Protein AF-A0A258H3W6-F1 (afdb_monomer_lite)

Sequence (356 aa):
MAKIEIYTKAFCGYCHRAKTLLDSKGADYEEFDLTMGGPKRQEMLQRANGRTTVPQIFIDGAHIGGSDDLMALEREGRLDALLTRAAILQMTSGIDPLANARTLVAAIASAAGEGAAMLFTPEMSGLLDRDRKRGAASIVAEADDPVLAAVREAAAHYGVWVQLGSLALRGDDGRFVNRGFVIDADGAIRASYDKLHLFDVDLPTGERWRESDAYAPGDRAVVVDTPLGALGLSICYDIRFPDLYRALTDAGATLLAVPAAFTRPTGAAHWHTLLRARAIEAGVHVIAAAQTGTHADRRTTYGHSLAIDPWGEVLLDMGEAAGLGFVEIDPARVTDIRSRVPAIAHRRAIPPVTRA

pLDDT: mean 92.55, std 8.35, range [52.28, 98.94]

Secondary structure (DSSP, 8-state):
---EEEEE-TT-HHHHHHHHHHHHTT--EEEEE-TT--HHHHHHHHHTTT--SS-EEEETTEEEESHHHHHHHHHTT-HHHHTPEEEEEEB---S-HHHHHHHHHHHHHHHHHTTEEEEE--TT-S---S-HHHHHTT---GGG-HHHHHHHHHHHHHT-EEEEEEEEEE-TTSSEEEEEEEE-TTS-EEEEEE-SS--EEE-TTS-EEESTTTBPPP----EEEETTEEEEE--GGGGG-HHHHHHHHHTT-SEEE--B--BHHHHHHHHHHHHHHHHHHHTSEEEE-BBEEE-TTS-EEE---EEE-TTS-EEEE-TTS-EEEEEE--HHHHHHHHHHS-TTTT--PPPPPP--

Structure (mmCIF, N/CA/C/O backbone):
data_AF-A0A258H3W6-F1
#
_entry.id   AF-A0A258H3W6-F1
#
loop_
_atom_site.group_PDB
_atom_site.id
_atom_site.type_symbol
_atom_site.label_atom_id
_atom_site.label_alt_id
_atom_site.label_comp_id
_atom_site.label_asym_id
_atom_site.label_entity_id
_atom_site.label_seq_id
_atom_site.pdbx_PDB_ins_code
_atom_site.Cartn_x
_atom_site.Cartn_y
_atom_site.Cartn_z
_atom_site.occupancy
_atom_site.B_iso_or_equiv
_atom_site.auth_seq_id
_atom_site.auth_comp_id
_atom_site.auth_asym_id
_atom_site.auth_atom_id
_atom_site.pdbx_PDB_model_num
ATOM 1 N N . MET A 1 1 ? 0.270 -2.512 19.233 1.00 59.56 1 MET A N 1
ATOM 2 C CA . MET A 1 1 ? -1.181 -2.452 19.541 1.00 59.56 1 MET A CA 1
ATOM 3 C C . MET A 1 1 ? -1.624 -1.008 19.732 1.00 59.56 1 MET A C 1
ATOM 5 O O . MET A 1 1 ? -0.791 -0.192 20.122 1.00 59.56 1 MET A O 1
ATOM 9 N N . ALA A 1 2 ? -2.890 -0.700 19.430 1.00 68.44 2 ALA A N 1
ATOM 10 C CA . ALA A 1 2 ? -3.502 0.596 19.732 1.00 68.44 2 ALA A CA 1
ATOM 11 C C . ALA A 1 2 ? -3.372 0.917 21.229 1.00 68.44 2 ALA A C 1
ATOM 13 O O . ALA A 1 2 ? -3.540 0.031 22.071 1.00 68.44 2 ALA A O 1
ATOM 14 N N . LYS A 1 3 ? -3.049 2.163 21.583 1.00 80.38 3 LYS A N 1
ATOM 15 C CA . LYS A 1 3 ? -2.967 2.585 22.982 1.00 80.38 3 LYS A CA 1
ATOM 16 C C . LYS A 1 3 ? -4.374 2.842 23.498 1.00 80.38 3 LYS A C 1
ATOM 18 O O . LYS A 1 3 ? -4.978 3.872 23.202 1.00 80.38 3 LYS A O 1
ATOM 23 N N . ILE A 1 4 ? -4.873 1.933 24.322 1.00 91.00 4 ILE A N 1
ATOM 24 C CA . ILE A 1 4 ? -6.205 2.059 24.903 1.00 91.00 4 ILE A CA 1
ATOM 25 C C . ILE A 1 4 ? -6.091 2.570 26.333 1.00 91.00 4 ILE A C 1
ATOM 27 O O . ILE A 1 4 ? -5.358 2.015 27.145 1.00 91.00 4 ILE A O 1
ATOM 31 N N . GLU A 1 5 ? -6.841 3.616 26.657 1.00 95.25 5 GLU A N 1
ATOM 32 C CA . GLU A 1 5 ? -7.010 4.108 28.023 1.00 95.25 5 GLU A CA 1
ATOM 33 C C . GLU A 1 5 ? -8.479 3.955 28.416 1.00 95.25 5 GLU A C 1
ATOM 35 O O . GLU A 1 5 ? -9.374 4.420 27.705 1.00 95.25 5 GLU A O 1
ATOM 40 N N . ILE A 1 6 ? -8.748 3.330 29.560 1.00 96.75 6 ILE A N 1
ATOM 41 C CA . ILE A 1 6 ? -10.107 3.159 30.073 1.00 96.75 6 ILE A CA 1
ATOM 42 C C . ILE A 1 6 ? -10.224 3.709 31.492 1.00 96.75 6 ILE A C 1
ATOM 44 O O . ILE A 1 6 ? -9.573 3.255 32.426 1.00 96.75 6 ILE A O 1
ATOM 48 N N . TYR A 1 7 ? -11.101 4.691 31.675 1.00 96.69 7 TYR A N 1
ATOM 49 C CA . TYR A 1 7 ? -11.420 5.243 32.988 1.00 96.69 7 TYR A CA 1
ATOM 50 C C . TYR A 1 7 ? -12.605 4.492 33.587 1.00 96.69 7 TYR A C 1
ATOM 52 O O . TYR A 1 7 ? -13.678 4.453 32.981 1.00 96.69 7 TYR A O 1
ATOM 60 N N . THR A 1 8 ? -12.442 3.914 34.775 1.00 96.44 8 THR A N 1
ATOM 61 C CA . THR A 1 8 ? -13.428 3.011 35.389 1.00 96.44 8 THR A CA 1
ATOM 62 C C . THR A 1 8 ? -13.787 3.424 36.818 1.00 96.44 8 THR A C 1
ATOM 64 O O . THR A 1 8 ? -13.292 4.413 37.357 1.00 96.44 8 THR A O 1
ATOM 67 N N . LYS A 1 9 ? -14.726 2.695 37.426 1.00 94.00 9 LYS A N 1
ATOM 68 C CA . LYS A 1 9 ? -14.993 2.705 38.869 1.00 94.00 9 LYS A CA 1
ATOM 69 C C . LYS A 1 9 ? -15.211 1.274 39.343 1.00 94.00 9 LYS A C 1
ATOM 71 O O . LYS A 1 9 ? -15.699 0.435 38.580 1.00 94.00 9 LYS A O 1
ATOM 76 N N . ALA A 1 10 ? -14.950 1.025 40.619 1.00 89.88 10 ALA A N 1
ATOM 77 C CA . ALA A 1 10 ? -15.293 -0.207 41.299 1.00 89.88 10 ALA A CA 1
ATOM 78 C C . ALA A 1 10 ? -16.796 -0.495 41.159 1.00 89.88 10 ALA A C 1
ATOM 80 O O . ALA A 1 10 ? -17.631 0.412 41.198 1.00 89.88 10 ALA A O 1
ATOM 81 N N . PHE A 1 11 ? -17.130 -1.776 40.983 1.00 89.69 11 PHE A N 1
ATOM 82 C CA . PHE A 1 11 ? -18.509 -2.271 40.863 1.00 89.69 11 PHE A CA 1
ATOM 83 C C . PHE A 1 11 ? -19.314 -1.679 39.686 1.00 89.69 11 PHE A C 1
ATOM 85 O O . PHE A 1 11 ? -20.542 -1.627 39.714 1.00 89.69 11 PHE A O 1
ATOM 92 N N . CYS A 1 12 ? -18.635 -1.252 38.620 1.00 93.44 12 CYS A N 1
ATOM 93 C CA . CYS A 1 12 ? -19.255 -0.749 37.397 1.00 93.44 12 CYS A CA 1
ATOM 94 C C . CYS A 1 12 ? -19.474 -1.878 36.372 1.00 93.44 12 CYS A C 1
ATOM 96 O O . CYS A 1 12 ? -18.537 -2.305 35.694 1.00 93.44 12 CYS A O 1
ATOM 98 N N . GLY A 1 13 ? -20.723 -2.325 36.198 1.00 93.31 13 GLY A N 1
ATOM 99 C CA . GLY A 1 13 ? -21.070 -3.371 35.221 1.00 93.31 13 GLY A CA 1
ATOM 100 C C . GLY A 1 13 ? -20.733 -3.001 33.769 1.00 93.31 13 GLY A C 1
ATOM 101 O O . GLY A 1 13 ? -20.238 -3.835 33.018 1.00 93.31 13 GLY A O 1
ATOM 102 N N . TYR A 1 14 ? -20.907 -1.730 33.389 1.00 96.56 14 TYR A N 1
ATOM 103 C CA . TYR A 1 14 ? -20.531 -1.220 32.062 1.00 96.56 14 TYR A CA 1
ATOM 104 C C . TYR A 1 14 ? -19.014 -1.240 31.832 1.00 96.56 14 TYR A C 1
ATOM 106 O O . TYR A 1 14 ? -18.558 -1.501 30.723 1.00 96.56 14 TYR A O 1
ATOM 114 N N . CYS A 1 15 ? -18.228 -0.995 32.879 1.00 96.56 15 CYS A N 1
ATOM 115 C CA . CYS A 1 15 ? -16.773 -1.011 32.814 1.00 96.56 15 CYS A CA 1
ATOM 116 C C . CYS A 1 15 ? -16.274 -2.445 32.627 1.00 96.56 15 CYS A C 1
ATOM 118 O O . CYS A 1 15 ? -15.457 -2.692 31.749 1.00 96.56 15 CYS A O 1
ATOM 120 N N . HIS A 1 16 ? -16.828 -3.398 33.385 1.00 96.44 16 HIS A N 1
ATOM 121 C CA . HIS A 1 16 ? -16.540 -4.819 33.188 1.00 96.44 16 HIS A CA 1
ATOM 122 C C . HIS A 1 16 ? -16.900 -5.268 31.771 1.00 96.44 16 HIS A C 1
ATOM 124 O O . HIS A 1 16 ? -16.069 -5.840 31.081 1.00 96.44 16 HIS A O 1
ATOM 130 N N . ARG A 1 17 ? -18.097 -4.910 31.300 1.00 97.00 17 ARG A N 1
ATOM 131 C CA . ARG A 1 17 ? -18.573 -5.248 29.959 1.00 97.00 17 ARG A CA 1
ATOM 132 C C . ARG A 1 17 ? -17.671 -4.700 28.842 1.00 97.00 17 ARG A C 1
ATOM 134 O O . ARG A 1 17 ? -17.431 -5.404 27.869 1.00 97.00 17 ARG A O 1
ATOM 141 N N . ALA A 1 18 ? -17.185 -3.461 28.963 1.00 96.44 18 ALA A N 1
ATOM 142 C CA . ALA A 1 18 ? -16.236 -2.889 28.006 1.00 96.44 18 ALA A CA 1
ATOM 143 C C . ALA A 1 18 ? -14.887 -3.623 28.027 1.00 96.44 18 ALA A C 1
ATOM 145 O O . ALA A 1 18 ? -14.378 -3.973 26.969 1.00 96.44 18 ALA A O 1
ATOM 146 N N . LYS A 1 19 ? -14.352 -3.908 29.221 1.00 95.94 19 LYS A N 1
ATOM 147 C CA . LYS A 1 19 ? -13.099 -4.657 29.379 1.00 95.94 19 LYS A CA 1
ATOM 148 C C . LYS A 1 19 ? -13.192 -6.061 28.796 1.00 95.94 19 LYS A C 1
ATOM 150 O O . LYS A 1 19 ? -12.348 -6.409 27.996 1.00 95.94 19 LYS A O 1
ATOM 155 N N . THR A 1 20 ? -14.272 -6.799 29.055 1.00 96.00 20 THR A N 1
ATOM 156 C CA . THR A 1 20 ? -14.483 -8.133 28.468 1.00 96.00 20 THR A CA 1
ATOM 157 C C . THR A 1 20 ? -14.458 -8.123 26.939 1.00 96.00 20 THR A C 1
ATOM 159 O O . THR A 1 20 ? -13.956 -9.071 26.346 1.00 96.00 20 THR A O 1
ATOM 162 N N . LEU A 1 21 ? -14.989 -7.074 26.299 1.00 92.62 21 LEU A N 1
ATOM 163 C CA . LEU A 1 21 ? -14.899 -6.927 24.846 1.00 92.62 21 LEU A CA 1
ATOM 164 C C . LEU A 1 21 ? -13.460 -6.636 24.399 1.00 92.62 21 LEU A C 1
ATOM 166 O O . LEU A 1 21 ? -12.987 -7.256 23.461 1.00 92.62 21 LEU A O 1
ATOM 170 N N . LEU A 1 22 ? -12.747 -5.728 25.066 1.00 90.75 22 LEU A N 1
ATOM 171 C CA . LEU A 1 22 ? -11.340 -5.456 24.741 1.00 90.75 22 LEU A CA 1
ATOM 172 C C . LEU A 1 22 ? -10.455 -6.698 24.957 1.00 90.75 22 LEU A C 1
ATOM 174 O O . LEU A 1 22 ? -9.659 -7.041 24.088 1.00 90.75 22 LEU A O 1
ATOM 178 N N . ASP A 1 23 ? -10.673 -7.427 26.053 1.00 89.50 23 ASP A N 1
ATOM 179 C CA . ASP A 1 23 ? -9.999 -8.687 26.371 1.00 89.50 23 ASP A CA 1
ATOM 180 C C . ASP A 1 23 ? -10.296 -9.753 25.301 1.00 89.50 23 ASP A C 1
ATOM 182 O O . ASP A 1 23 ? -9.394 -10.470 24.873 1.00 89.50 23 ASP A O 1
ATOM 186 N N . SER A 1 24 ? -11.546 -9.854 24.820 1.00 84.62 24 SER A N 1
ATOM 187 C CA . SER A 1 24 ? -11.904 -10.811 23.761 1.00 84.62 24 SER A CA 1
ATOM 188 C C . SER A 1 24 ? -11.307 -10.451 22.401 1.00 84.62 24 SER A C 1
ATOM 190 O O . SER A 1 24 ? -11.150 -11.337 21.561 1.00 84.62 24 SER A O 1
ATOM 192 N N . LYS A 1 25 ? -10.939 -9.180 22.198 1.00 80.12 25 LYS A N 1
ATOM 193 C CA . LYS A 1 25 ? -10.151 -8.702 21.054 1.00 80.12 25 LYS A CA 1
ATOM 194 C C . LYS A 1 25 ? -8.639 -8.841 21.252 1.00 80.12 25 LYS A C 1
ATOM 196 O O . LYS A 1 25 ? -7.888 -8.503 20.343 1.00 80.12 25 LYS A O 1
ATOM 201 N N . GLY A 1 26 ? -8.184 -9.330 22.408 1.00 73.12 26 GLY A N 1
ATOM 202 C CA . GLY A 1 26 ? -6.761 -9.419 22.739 1.00 73.12 26 GLY A CA 1
ATOM 203 C C . GLY A 1 26 ? -6.084 -8.051 22.836 1.00 73.12 26 GLY A C 1
ATOM 204 O O . GLY A 1 26 ? -4.896 -7.941 22.548 1.00 73.12 26 GLY A O 1
ATOM 205 N N . ALA A 1 27 ? -6.844 -7.007 23.172 1.00 82.12 27 ALA A N 1
ATOM 206 C CA . ALA A 1 27 ? -6.360 -5.640 23.197 1.00 82.12 27 ALA A CA 1
ATOM 207 C C . ALA A 1 27 ? -5.867 -5.248 24.596 1.00 82.12 27 ALA A C 1
ATOM 209 O O . ALA A 1 27 ? -6.623 -5.315 25.567 1.00 82.12 27 ALA A O 1
ATOM 210 N N . ASP A 1 28 ? -4.622 -4.784 24.685 1.00 83.81 28 ASP A N 1
ATOM 211 C CA . ASP A 1 28 ? -4.070 -4.230 25.921 1.00 83.81 28 ASP A CA 1
ATOM 212 C C . ASP A 1 28 ? -4.628 -2.825 26.201 1.00 83.81 28 ASP A C 1
ATOM 214 O O . ASP A 1 28 ? -4.779 -2.000 25.296 1.00 83.81 28 ASP A O 1
ATOM 218 N N . TYR A 1 29 ? -4.903 -2.523 27.473 1.00 92.94 29 TYR A N 1
ATOM 219 C CA . TYR A 1 29 ? -5.378 -1.207 27.905 1.00 92.94 29 TYR A CA 1
ATOM 220 C C . TYR A 1 29 ? -4.801 -0.772 29.254 1.00 92.94 29 TYR A C 1
ATOM 222 O O . TYR A 1 29 ? -4.603 -1.566 30.173 1.00 92.94 29 TYR A O 1
ATOM 230 N N . GLU A 1 30 ? -4.589 0.534 29.395 1.00 95.50 30 GLU A N 1
ATOM 231 C CA . GLU A 1 30 ? -4.277 1.192 30.658 1.00 95.50 30 GLU A CA 1
ATOM 232 C C . GLU A 1 30 ? -5.586 1.564 31.375 1.00 95.50 30 GLU A C 1
ATOM 234 O O . GLU A 1 30 ? -6.378 2.376 30.888 1.00 95.50 30 GLU A O 1
ATOM 239 N N . GLU A 1 31 ? -5.841 0.954 32.534 1.00 95.50 31 GLU A N 1
ATOM 240 C CA . GLU A 1 31 ? -7.027 1.234 33.349 1.00 95.50 31 GLU A CA 1
ATOM 241 C C . GLU A 1 31 ? -6.746 2.316 34.405 1.00 95.50 31 GLU A C 1
ATOM 243 O O . GLU A 1 31 ? -5.858 2.178 35.246 1.00 95.50 31 GLU A O 1
ATOM 248 N N . PHE A 1 32 ? -7.565 3.371 34.417 1.00 94.94 32 PHE A N 1
ATOM 249 C CA . PHE A 1 32 ? -7.554 4.416 35.441 1.00 94.94 32 PHE A CA 1
ATOM 250 C C . PHE A 1 32 ? -8.795 4.313 36.333 1.00 94.94 32 PHE A C 1
ATOM 252 O O . PHE A 1 32 ? -9.888 4.748 35.958 1.00 94.94 32 PHE A O 1
ATOM 259 N N . ASP A 1 33 ? -8.628 3.785 37.546 1.00 93.19 33 ASP A N 1
ATOM 260 C CA . ASP A 1 33 ? -9.712 3.699 38.528 1.00 93.19 33 ASP A CA 1
ATOM 261 C C . ASP A 1 33 ? -10.019 5.072 39.159 1.00 93.19 33 ASP A C 1
ATOM 263 O O . ASP A 1 33 ? -9.190 5.686 39.833 1.00 93.19 33 ASP A O 1
ATOM 267 N N . LEU A 1 34 ? -11.248 5.552 38.957 1.00 92.81 34 LEU A N 1
ATOM 268 C CA . LEU A 1 34 ? -11.757 6.825 39.465 1.00 92.81 34 LEU A CA 1
ATOM 269 C C . LEU A 1 34 ? -12.633 6.682 40.718 1.00 92.81 34 LEU A C 1
ATOM 271 O O . LEU A 1 34 ? -13.315 7.643 41.093 1.00 92.81 34 LEU A O 1
ATOM 275 N N . THR A 1 35 ? -12.661 5.512 41.364 1.00 87.94 35 THR A N 1
ATOM 276 C CA . THR A 1 35 ? -13.514 5.234 42.537 1.00 87.94 35 THR A CA 1
ATOM 277 C C . THR A 1 35 ? -13.320 6.257 43.649 1.00 87.94 35 THR A C 1
ATOM 279 O O . THR A 1 35 ? -14.298 6.786 44.175 1.00 87.94 35 THR A O 1
ATOM 282 N N . MET A 1 36 ? -12.067 6.602 43.947 1.00 85.50 36 MET A N 1
ATOM 283 C CA . MET A 1 36 ? -11.711 7.578 44.984 1.00 85.50 36 MET A CA 1
ATOM 284 C C . MET A 1 36 ? -11.602 9.018 44.451 1.00 85.50 36 MET A C 1
ATOM 286 O O . MET A 1 36 ? -11.204 9.928 45.178 1.00 85.50 36 MET A O 1
ATOM 290 N N . GLY A 1 37 ? -11.963 9.254 43.186 1.00 81.75 37 GLY A N 1
ATOM 291 C CA . GLY A 1 37 ? -11.761 10.534 42.510 1.00 81.75 37 GLY A CA 1
ATOM 292 C C . GLY A 1 37 ? -10.285 10.815 42.202 1.00 81.75 37 GLY A C 1
ATOM 293 O O . GLY A 1 37 ? -9.531 9.910 41.866 1.00 81.75 37 GLY A O 1
ATOM 294 N N . GLY A 1 38 ? -9.880 12.087 42.273 1.00 84.56 38 GLY A N 1
ATOM 295 C CA . GLY A 1 38 ? -8.489 12.512 42.071 1.00 84.56 38 GLY A CA 1
ATOM 296 C C . GLY A 1 38 ? -8.189 13.168 40.712 1.00 84.56 38 GLY A C 1
ATOM 297 O O . GLY A 1 38 ? -9.108 13.430 39.928 1.00 84.56 38 GLY A O 1
ATOM 298 N N . PRO A 1 39 ? -6.905 13.463 40.425 1.00 87.69 39 PRO A N 1
ATOM 299 C CA . PRO A 1 39 ? -6.481 14.216 39.238 1.00 87.69 39 PRO A CA 1
ATOM 300 C C . PRO A 1 39 ? -6.924 13.574 37.919 1.00 87.69 39 PRO A C 1
ATOM 302 O O . PRO A 1 39 ? -7.397 14.272 37.023 1.00 87.69 39 PRO A O 1
ATOM 305 N N . LYS A 1 40 ? -6.891 12.236 37.841 1.00 90.06 40 LYS A N 1
ATOM 306 C CA . LYS A 1 40 ? -7.342 11.474 36.667 1.00 90.06 40 LYS A CA 1
ATOM 307 C C . LYS A 1 40 ? -8.822 11.673 36.339 1.00 90.06 40 LYS A C 1
ATOM 309 O O . LYS A 1 40 ? -9.192 11.620 35.172 1.00 90.06 40 LYS A O 1
ATOM 314 N N . ARG A 1 41 ? -9.669 11.995 37.325 1.00 90.31 41 ARG A N 1
ATOM 315 C CA . ARG A 1 41 ? -11.077 12.341 37.072 1.00 90.31 41 ARG A CA 1
ATOM 316 C C . ARG A 1 41 ? -11.206 13.676 36.339 1.00 90.31 41 ARG A C 1
ATOM 318 O O . ARG A 1 41 ? -12.064 13.802 35.474 1.00 90.31 41 ARG A O 1
ATOM 325 N N . GLN A 1 42 ? -10.392 14.669 36.697 1.00 89.69 42 GLN A N 1
ATOM 326 C CA . GLN A 1 42 ? -10.408 15.973 36.025 1.00 89.69 42 GLN A CA 1
ATOM 327 C C . GLN A 1 42 ? -9.832 15.874 34.612 1.00 89.69 42 GLN A C 1
ATOM 329 O O . GLN A 1 42 ? -10.403 16.438 33.684 1.00 89.69 42 GLN A O 1
ATOM 334 N N . GLU A 1 43 ? -8.766 15.088 34.442 1.00 90.31 43 GLU A N 1
ATOM 335 C CA . GLU A 1 43 ? -8.205 14.756 33.130 1.00 90.31 43 GLU A CA 1
ATOM 336 C C . GLU A 1 43 ? -9.257 14.089 32.229 1.00 90.31 43 GLU A C 1
ATOM 338 O O . GLU A 1 43 ? -9.498 14.559 31.118 1.00 90.31 43 GLU A O 1
ATOM 343 N N . MET A 1 44 ? -9.960 13.065 32.734 1.00 94.00 44 MET A N 1
ATOM 344 C CA . MET A 1 44 ? -11.052 12.412 32.008 1.00 94.00 44 MET A CA 1
ATOM 345 C C . MET A 1 44 ? -12.137 13.417 31.605 1.00 94.00 44 MET A C 1
ATOM 347 O O . MET A 1 44 ? -12.562 13.416 30.458 1.00 94.00 44 MET A O 1
ATOM 351 N N . LEU A 1 45 ? -12.579 14.291 32.517 1.00 90.62 45 LEU A N 1
ATOM 352 C CA . LEU A 1 45 ? -13.624 15.279 32.225 1.00 90.62 45 LEU A CA 1
ATOM 353 C C . LEU A 1 45 ? -13.208 16.264 31.130 1.00 90.62 45 LEU A C 1
ATOM 355 O O . LEU A 1 45 ? -14.035 16.605 30.287 1.00 90.62 45 LEU A O 1
ATOM 359 N N . GLN A 1 46 ? -11.949 16.706 31.124 1.00 90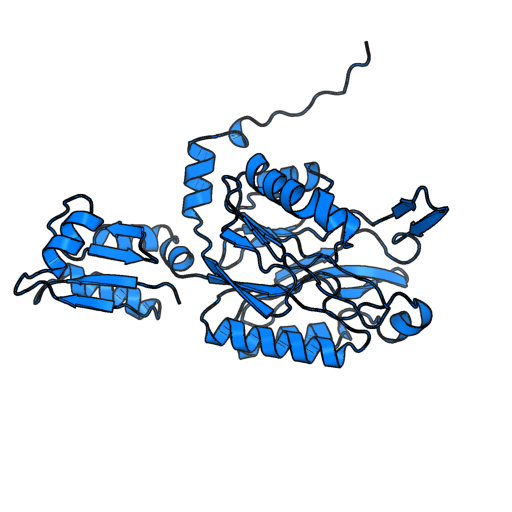.94 46 GLN A N 1
ATOM 360 C CA . GLN A 1 46 ? -11.427 17.568 30.063 1.00 90.94 46 GLN A CA 1
ATOM 361 C C . GLN A 1 46 ? -11.374 16.832 28.723 1.00 90.94 46 GLN A C 1
ATOM 363 O O . GLN A 1 46 ? -11.849 17.356 27.720 1.00 90.94 46 GLN A O 1
ATOM 368 N N . ARG A 1 47 ? -10.844 15.605 28.714 1.00 90.62 47 ARG A N 1
ATOM 369 C CA . ARG A 1 47 ? -10.665 14.804 27.494 1.00 90.62 47 ARG A CA 1
ATOM 370 C C . ARG A 1 47 ? -11.983 14.281 26.915 1.00 90.62 47 ARG A C 1
ATOM 372 O O . ARG A 1 47 ? -12.101 14.139 25.707 1.00 90.62 47 ARG A O 1
ATOM 379 N N . ALA A 1 48 ? -12.973 14.010 27.763 1.00 89.50 48 ALA A N 1
ATOM 380 C CA . ALA A 1 48 ? -14.267 13.441 27.387 1.00 89.50 48 ALA A CA 1
ATOM 381 C C . ALA A 1 48 ? -15.357 14.506 27.156 1.00 89.50 48 ALA A C 1
ATOM 383 O O . ALA A 1 48 ? -16.547 14.211 27.303 1.00 89.50 48 ALA A O 1
ATOM 384 N N . ASN A 1 49 ? -14.973 15.759 26.873 1.00 87.75 49 ASN A N 1
ATOM 385 C CA . ASN A 1 49 ? -15.886 16.890 26.661 1.00 87.75 49 ASN A CA 1
ATOM 386 C C . ASN A 1 49 ? -16.952 17.036 27.768 1.00 87.75 49 ASN A C 1
ATOM 388 O O . ASN A 1 49 ? -18.131 17.268 27.506 1.00 87.75 49 ASN A O 1
ATOM 392 N N . GLY A 1 50 ? -16.546 16.861 29.027 1.00 85.12 50 GLY A N 1
ATOM 393 C CA . GLY A 1 50 ? -17.408 17.006 30.199 1.00 85.12 50 GLY A CA 1
ATOM 394 C C . GLY A 1 50 ? -18.272 15.789 30.544 1.00 85.12 50 GLY A C 1
ATOM 395 O O . GLY A 1 50 ? -19.041 15.868 31.506 1.00 85.12 50 GLY A O 1
ATOM 396 N N . ARG A 1 51 ? -18.163 14.653 29.833 1.00 87.56 51 ARG A N 1
ATOM 397 C CA . ARG A 1 51 ? -18.886 13.422 30.211 1.00 87.56 51 ARG A CA 1
ATOM 398 C C . ARG A 1 51 ? -18.438 12.923 31.589 1.00 87.56 51 ARG A C 1
ATOM 400 O O . ARG A 1 51 ? -17.256 12.712 31.838 1.00 87.56 51 ARG A O 1
ATOM 407 N N . THR A 1 52 ? -19.401 12.706 32.485 1.00 90.31 52 THR A N 1
ATOM 408 C CA . THR A 1 52 ? -19.154 12.347 33.897 1.00 90.31 52 THR A CA 1
ATOM 409 C C . THR A 1 52 ? -19.319 10.856 34.207 1.00 90.31 52 THR A C 1
ATOM 411 O O . THR A 1 52 ? -18.960 10.416 35.305 1.00 90.31 52 THR A O 1
ATOM 414 N N . THR A 1 53 ? -19.891 10.087 33.279 1.00 93.38 53 THR A N 1
ATOM 415 C CA . THR A 1 53 ? -20.178 8.654 33.429 1.00 93.38 53 THR A CA 1
ATOM 416 C C . THR A 1 53 ? -18.935 7.805 33.169 1.00 93.38 53 THR A C 1
ATOM 418 O O . THR A 1 53 ? -17.990 8.270 32.545 1.00 93.38 53 THR A O 1
ATOM 421 N N . VAL A 1 54 ? -18.926 6.557 33.642 1.00 94.50 54 VAL A N 1
ATOM 422 C CA . VAL A 1 54 ? -17.876 5.566 33.344 1.00 94.50 54 VAL A CA 1
ATOM 423 C C . VAL A 1 54 ? -18.503 4.297 32.733 1.00 94.50 54 VAL A C 1
ATOM 425 O O . VAL A 1 54 ? -19.656 3.997 33.060 1.00 94.50 54 VAL A O 1
ATOM 428 N N . PRO A 1 55 ? -17.783 3.547 31.877 1.00 97.12 55 PRO A N 1
ATOM 429 C CA . PRO A 1 55 ? -16.410 3.816 31.457 1.00 97.12 55 PRO A CA 1
ATOM 430 C C . PRO A 1 55 ? -16.312 5.021 30.513 1.00 97.12 55 PRO A C 1
ATOM 432 O O . PRO A 1 55 ? -17.296 5.369 29.866 1.00 97.12 55 PRO A O 1
ATOM 435 N N . GLN A 1 56 ? -15.147 5.664 30.464 1.00 97.31 56 GLN A N 1
ATOM 436 C CA . GLN A 1 56 ? -14.749 6.494 29.322 1.00 97.31 56 GLN A CA 1
ATOM 437 C C . GLN A 1 56 ? -13.536 5.834 28.685 1.00 97.31 56 GLN A C 1
ATOM 439 O O . GLN A 1 56 ? -12.550 5.586 29.375 1.00 97.31 56 GLN A O 1
ATOM 444 N N . ILE A 1 57 ? -13.640 5.515 27.402 1.00 96.31 57 ILE A N 1
ATOM 445 C CA . ILE A 1 57 ? -12.635 4.766 26.653 1.00 96.31 57 ILE A CA 1
ATOM 446 C C . ILE A 1 57 ? -12.015 5.700 25.624 1.00 96.31 57 ILE A C 1
ATOM 448 O O . ILE A 1 57 ? -12.720 6.453 24.942 1.00 96.31 57 ILE A O 1
ATOM 452 N N . PHE A 1 58 ? -10.696 5.636 25.525 1.00 92.38 58 PHE A N 1
ATOM 453 C CA . PHE A 1 58 ? -9.908 6.303 24.508 1.00 92.38 58 PHE A CA 1
ATOM 454 C C . PHE A 1 58 ? -9.074 5.259 23.781 1.00 92.38 58 PHE A C 1
ATOM 456 O O . PHE A 1 58 ? -8.511 4.380 24.428 1.00 92.38 58 PHE A O 1
ATOM 463 N N . ILE A 1 59 ? -9.000 5.363 22.460 1.00 85.44 59 ILE A N 1
ATOM 464 C CA . ILE A 1 59 ? -8.128 4.541 21.618 1.00 85.44 59 ILE A CA 1
ATOM 465 C C . ILE A 1 59 ? -7.241 5.521 20.854 1.00 85.44 59 ILE A C 1
ATOM 467 O O . ILE A 1 59 ? -7.758 6.435 20.214 1.00 85.44 59 ILE A O 1
ATOM 471 N N . ASP A 1 60 ? -5.926 5.419 21.047 1.00 74.88 60 ASP A N 1
ATOM 472 C CA . ASP A 1 60 ? -4.904 6.323 20.500 1.00 74.88 60 ASP A CA 1
ATOM 473 C C . ASP A 1 60 ? -5.212 7.811 20.743 1.00 74.88 60 ASP A C 1
ATOM 475 O O . ASP A 1 60 ? -5.013 8.701 19.919 1.00 74.88 60 ASP A O 1
ATOM 479 N N . GLY A 1 61 ? -5.736 8.095 21.939 1.00 77.94 61 GLY A N 1
ATOM 480 C CA . GLY A 1 61 ? -6.107 9.440 22.376 1.00 77.94 61 GLY A CA 1
ATOM 481 C C . GLY A 1 61 ? -7.459 9.940 21.855 1.00 77.94 61 GLY A C 1
ATOM 482 O O . GLY A 1 61 ? -7.982 10.907 22.417 1.00 77.94 61 GLY A O 1
ATOM 483 N N . ALA A 1 62 ? -8.073 9.276 20.869 1.00 80.56 62 ALA A N 1
ATOM 484 C CA . ALA A 1 62 ? -9.417 9.593 20.395 1.00 80.56 62 ALA A CA 1
ATOM 485 C C . ALA A 1 62 ? -10.476 9.129 21.403 1.00 80.56 62 ALA A C 1
ATOM 487 O O . ALA A 1 62 ? -10.441 8.003 21.898 1.00 80.56 62 ALA A O 1
ATOM 488 N N . HIS A 1 63 ? -11.436 10.001 21.720 1.00 91.88 63 HIS A N 1
ATOM 489 C CA . HIS A 1 63 ? -12.507 9.686 22.666 1.00 91.88 63 HIS A CA 1
ATOM 490 C C . HIS A 1 63 ? -13.581 8.820 22.005 1.00 91.88 63 HIS A C 1
ATOM 492 O O . HIS A 1 63 ? -14.345 9.303 21.174 1.00 91.88 63 HIS A O 1
ATOM 498 N N . ILE A 1 64 ? -13.656 7.550 22.406 1.00 91.38 64 ILE A N 1
ATOM 499 C CA . ILE A 1 64 ? -14.650 6.595 21.899 1.00 91.38 64 ILE A CA 1
ATOM 500 C C . ILE A 1 64 ? -15.998 6.771 22.598 1.00 91.38 64 ILE A C 1
ATOM 502 O O . ILE A 1 64 ? -17.050 6.682 21.971 1.00 91.38 64 ILE A O 1
ATOM 506 N N . GLY A 1 65 ? -15.968 7.038 23.905 1.00 93.38 65 GLY A N 1
ATOM 507 C CA . GLY A 1 65 ? -17.163 7.158 24.732 1.00 93.38 65 GLY A CA 1
ATOM 508 C C . GLY A 1 65 ? -17.268 6.049 25.772 1.00 93.38 65 GLY A C 1
ATOM 509 O O . GLY A 1 65 ? -16.270 5.646 26.367 1.00 93.38 65 GLY A O 1
ATOM 510 N N . GLY A 1 66 ? -18.494 5.616 26.057 1.00 95.88 66 GLY A N 1
ATOM 511 C CA . GLY A 1 66 ? -18.785 4.605 27.068 1.00 95.88 66 GLY A CA 1
ATOM 512 C C . GLY A 1 66 ? -18.864 3.185 26.523 1.00 95.88 66 GLY A C 1
ATOM 513 O O . GLY A 1 66 ? -18.556 2.900 25.371 1.00 95.88 66 GLY A O 1
ATOM 514 N N . SER A 1 67 ? -19.323 2.266 27.371 1.00 96.25 67 SER A N 1
ATOM 515 C CA . SER A 1 67 ? -19.442 0.858 26.984 1.00 96.25 67 SER A CA 1
ATOM 516 C C . SER A 1 67 ? -20.443 0.639 25.847 1.00 96.25 67 SER A C 1
ATOM 518 O O . SER A 1 67 ? -20.213 -0.230 25.018 1.00 96.25 67 SER A O 1
ATOM 520 N N . ASP A 1 68 ? -21.548 1.391 25.797 1.00 95.31 68 ASP A N 1
ATOM 521 C CA . ASP A 1 68 ? -22.512 1.277 24.692 1.00 95.31 68 ASP A CA 1
ATOM 522 C C . ASP A 1 68 ? -21.915 1.758 23.363 1.00 95.31 68 ASP A C 1
ATOM 524 O O . ASP A 1 68 ? -22.149 1.125 22.337 1.00 95.31 68 ASP A O 1
ATOM 528 N N . ASP A 1 69 ? -21.100 2.819 23.397 1.00 93.94 69 ASP A N 1
ATOM 529 C CA . ASP A 1 69 ? -20.394 3.345 22.224 1.00 93.94 69 ASP A CA 1
ATOM 530 C C . ASP A 1 69 ? -19.380 2.306 21.699 1.00 93.94 69 ASP A C 1
ATOM 532 O O . ASP A 1 69 ? -19.365 1.989 20.510 1.00 93.94 69 ASP A O 1
ATOM 536 N N . LEU A 1 70 ? -18.608 1.676 22.596 1.00 93.31 70 LEU A N 1
ATOM 537 C CA . LEU A 1 70 ? -17.674 0.597 22.242 1.00 93.31 70 LEU A CA 1
ATOM 538 C C . LEU A 1 70 ? -18.393 -0.626 21.639 1.00 93.31 70 LEU A C 1
ATOM 540 O O . LEU A 1 70 ? -17.944 -1.197 20.649 1.00 93.31 70 LEU A O 1
ATOM 544 N N . MET A 1 71 ? -19.543 -1.005 22.202 1.00 94.38 71 MET A N 1
ATOM 545 C CA . MET A 1 71 ? -20.373 -2.100 21.683 1.00 94.38 71 MET A CA 1
ATOM 546 C C . MET A 1 71 ? -21.043 -1.756 20.348 1.00 94.38 71 MET A C 1
ATOM 548 O O . MET A 1 71 ? -21.328 -2.645 19.546 1.00 94.38 71 MET A O 1
ATOM 552 N N . ALA A 1 72 ? -21.355 -0.482 20.104 1.00 86.06 72 ALA A N 1
ATOM 553 C CA . ALA A 1 72 ? -21.835 -0.026 18.805 1.00 86.06 72 ALA A CA 1
ATOM 554 C C . ALA A 1 72 ? -20.732 -0.159 17.750 1.00 86.06 72 ALA A C 1
ATOM 556 O O . ALA A 1 72 ? -20.984 -0.769 16.716 1.00 86.06 72 ALA A O 1
ATOM 557 N N . LEU A 1 73 ? -19.507 0.282 18.058 1.00 81.44 73 LEU A N 1
ATOM 558 C CA . LEU A 1 73 ? -18.354 0.109 17.169 1.00 81.44 73 LEU A CA 1
ATOM 559 C C . LEU A 1 73 ? -18.090 -1.357 16.829 1.00 81.44 73 LEU A C 1
ATOM 561 O O . LEU A 1 73 ? -17.829 -1.665 15.671 1.00 81.44 73 LEU A O 1
ATOM 565 N N . GLU A 1 74 ? -18.196 -2.262 17.801 1.00 87.44 74 GLU A N 1
ATOM 566 C CA . GLU A 1 74 ? -18.055 -3.697 17.545 1.00 87.44 74 GLU A CA 1
ATOM 567 C C . GLU A 1 74 ? -19.153 -4.236 16.624 1.00 87.44 74 GLU A C 1
ATOM 569 O O . GLU A 1 74 ? -18.865 -4.913 15.642 1.00 87.44 74 GLU A O 1
ATOM 574 N N . ARG A 1 75 ? -20.424 -3.907 16.892 1.00 84.56 75 ARG A N 1
ATOM 575 C CA . ARG A 1 75 ? -21.545 -4.342 16.036 1.00 84.56 75 ARG A CA 1
ATOM 576 C C . ARG A 1 75 ? -21.453 -3.790 14.617 1.00 84.56 75 ARG A C 1
ATOM 578 O O . ARG A 1 75 ? -21.940 -4.424 13.688 1.00 84.56 75 ARG A O 1
ATOM 585 N N . GLU A 1 76 ? -20.860 -2.612 14.467 1.00 74.50 76 GLU A N 1
ATOM 586 C CA . GLU A 1 76 ? -20.578 -1.980 13.179 1.00 74.50 76 GLU A CA 1
ATOM 587 C C . GLU A 1 76 ? -19.305 -2.534 12.510 1.00 74.50 76 GLU A C 1
ATOM 589 O O . GLU A 1 76 ? -18.994 -2.124 11.394 1.00 74.50 76 GLU A O 1
ATOM 594 N N . GLY A 1 77 ? -18.559 -3.438 13.162 1.00 66.50 77 GLY A N 1
ATOM 595 C CA . GLY A 1 77 ? -17.293 -3.990 12.660 1.00 66.50 77 GLY A CA 1
ATOM 596 C C . GLY A 1 77 ? -16.142 -2.978 12.624 1.00 66.50 77 GLY A C 1
ATOM 597 O O . GLY A 1 77 ? -15.154 -3.175 11.924 1.00 66.50 77 GLY A O 1
ATOM 598 N N . ARG A 1 78 ? -16.272 -1.860 13.345 1.00 70.75 78 ARG A N 1
ATOM 599 C CA . ARG A 1 78 ? -15.321 -0.737 13.343 1.00 70.75 78 ARG A CA 1
ATOM 600 C C . ARG A 1 78 ? -14.324 -0.789 14.492 1.00 70.75 78 ARG A C 1
ATOM 602 O O . ARG A 1 78 ? -13.302 -0.114 14.417 1.00 70.75 78 ARG A O 1
ATOM 609 N N . LEU A 1 79 ? -14.613 -1.556 15.546 1.00 77.19 79 LEU A N 1
ATOM 610 C CA . LEU A 1 79 ? -13.711 -1.679 16.690 1.00 77.19 79 LEU A CA 1
ATOM 611 C C . LEU A 1 79 ? -12.385 -2.322 16.281 1.00 77.19 79 LEU A C 1
ATOM 613 O O . LEU A 1 79 ? -11.343 -1.753 16.574 1.00 77.19 79 LEU A O 1
ATOM 617 N N . ASP A 1 80 ? -12.419 -3.434 15.547 1.00 73.00 80 ASP A N 1
ATOM 618 C CA . ASP A 1 80 ? -11.199 -4.121 15.107 1.00 73.00 80 ASP A CA 1
ATOM 619 C C . ASP A 1 80 ? -10.279 -3.183 14.337 1.00 73.00 80 ASP A C 1
ATOM 621 O O . ASP A 1 80 ? -9.092 -3.105 14.624 1.00 73.00 80 ASP A O 1
ATOM 625 N N . ALA A 1 81 ? -10.829 -2.378 13.436 1.00 63.25 81 ALA A N 1
ATOM 626 C CA . ALA A 1 81 ? -10.026 -1.450 12.664 1.00 63.25 81 ALA A CA 1
ATOM 627 C C . ALA A 1 81 ? -9.431 -0.301 13.497 1.00 63.25 81 ALA A C 1
ATOM 629 O O . ALA A 1 81 ? -8.295 0.087 13.254 1.00 63.25 81 ALA A O 1
ATOM 630 N N . LEU A 1 82 ? -10.143 0.187 14.521 1.00 66.31 82 LEU A N 1
ATOM 631 C CA . LEU A 1 82 ? -9.585 1.143 15.490 1.00 66.31 82 LEU A CA 1
ATOM 632 C C . LEU A 1 82 ? -8.465 0.530 16.338 1.00 66.31 82 LEU A C 1
ATOM 634 O O . LEU A 1 82 ? -7.635 1.250 16.878 1.00 66.31 82 LEU A O 1
ATOM 638 N N . LEU A 1 83 ? -8.440 -0.794 16.456 1.00 69.56 83 LEU A N 1
ATOM 639 C CA . LEU A 1 83 ? -7.386 -1.536 17.137 1.00 69.56 83 LEU A CA 1
ATOM 640 C C . LEU A 1 83 ? -6.241 -1.935 16.196 1.00 69.56 83 LEU A C 1
ATOM 642 O O . LEU A 1 83 ? -5.216 -2.448 16.655 1.00 69.56 83 LEU A O 1
ATOM 646 N N . THR A 1 84 ? -6.397 -1.704 14.888 1.00 71.00 84 THR A N 1
ATOM 647 C CA . THR A 1 84 ? -5.534 -2.286 13.867 1.00 71.00 84 THR A CA 1
ATOM 648 C C . THR A 1 84 ? -4.520 -1.286 13.312 1.00 71.00 84 THR A C 1
ATOM 650 O O . THR A 1 84 ? -4.857 -0.229 12.781 1.00 71.00 84 THR A O 1
ATOM 653 N N . ARG A 1 85 ? -3.242 -1.678 13.350 1.00 84.69 85 ARG A N 1
ATOM 654 C CA . ARG A 1 85 ? -2.129 -0.956 12.720 1.00 84.69 85 ARG A CA 1
ATOM 655 C C . ARG A 1 85 ? -1.705 -1.591 11.401 1.00 84.69 85 ARG A C 1
ATOM 657 O O . ARG A 1 85 ? -1.687 -2.816 11.263 1.00 84.69 85 ARG A O 1
ATOM 664 N N . ALA A 1 86 ? -1.287 -0.747 10.467 1.00 94.06 86 ALA A N 1
ATOM 665 C CA . ALA A 1 86 ? -0.505 -1.143 9.306 1.00 94.06 86 ALA A CA 1
ATOM 666 C C . ALA A 1 86 ? 0.990 -0.961 9.602 1.00 94.06 86 ALA A C 1
ATOM 668 O O . ALA A 1 86 ? 1.395 0.028 10.218 1.00 94.06 86 ALA A O 1
ATOM 669 N N . ALA A 1 87 ? 1.810 -1.892 9.123 1.00 97.88 87 ALA A N 1
ATOM 670 C CA . ALA A 1 87 ? 3.256 -1.738 9.053 1.00 97.88 87 ALA A CA 1
ATOM 671 C C . ALA A 1 87 ? 3.674 -1.450 7.608 1.00 97.88 87 ALA A C 1
ATOM 673 O O . ALA A 1 87 ? 3.108 -2.004 6.666 1.00 97.88 87 ALA A O 1
ATOM 674 N N . ILE A 1 88 ? 4.686 -0.611 7.420 1.00 98.75 88 ILE A N 1
ATOM 675 C CA . ILE A 1 88 ? 5.243 -0.274 6.110 1.00 98.75 88 ILE A CA 1
ATOM 676 C C . ILE A 1 88 ? 6.739 -0.554 6.148 1.00 98.75 88 ILE A C 1
ATOM 678 O O . ILE A 1 88 ? 7.463 0.013 6.968 1.00 98.75 88 ILE A O 1
ATOM 682 N N . LEU A 1 89 ? 7.206 -1.430 5.262 1.00 98.88 89 LEU A N 1
ATOM 683 C CA . LEU A 1 89 ? 8.625 -1.693 5.072 1.00 98.88 89 LEU A CA 1
ATOM 684 C C . LEU A 1 89 ? 9.190 -0.746 4.020 1.00 98.88 89 LEU A C 1
ATOM 686 O O . LEU A 1 89 ? 8.803 -0.798 2.853 1.00 98.88 89 LEU A O 1
ATOM 690 N N . GLN A 1 90 ? 10.174 0.047 4.428 1.00 98.81 90 GLN A N 1
ATOM 691 C CA . GLN A 1 90 ? 11.081 0.734 3.524 1.00 98.81 90 GLN A CA 1
ATOM 692 C C . GLN A 1 90 ? 12.383 -0.057 3.448 1.00 98.81 90 GLN A C 1
ATOM 694 O O . GLN A 1 90 ? 13.054 -0.251 4.462 1.00 98.81 90 GLN A O 1
ATOM 699 N N . MET A 1 91 ? 12.781 -0.497 2.259 1.00 98.50 91 MET A N 1
ATOM 700 C CA . MET A 1 91 ? 13.996 -1.302 2.107 1.00 98.50 91 MET A CA 1
ATOM 701 C C . MET A 1 91 ? 14.806 -0.927 0.871 1.00 98.50 91 MET A C 1
ATOM 703 O O . MET A 1 91 ? 14.402 -0.093 0.067 1.00 98.50 91 MET A O 1
ATOM 707 N N . THR A 1 92 ? 15.977 -1.543 0.744 1.00 98.44 92 THR A N 1
ATOM 708 C CA . THR A 1 92 ? 16.852 -1.431 -0.424 1.00 98.44 92 THR A CA 1
ATOM 709 C C . THR A 1 92 ? 17.072 -2.834 -0.977 1.00 98.44 92 THR A C 1
ATOM 711 O O . THR A 1 92 ? 18.024 -3.512 -0.592 1.00 98.44 92 THR A O 1
ATOM 714 N N . SER A 1 93 ? 16.180 -3.301 -1.855 1.00 97.88 93 SER A N 1
ATOM 715 C CA . SER A 1 93 ? 16.323 -4.626 -2.473 1.00 97.88 93 SER A CA 1
ATOM 716 C C . SER A 1 93 ? 17.623 -4.727 -3.272 1.00 97.88 93 SER A C 1
ATOM 718 O O . SER A 1 93 ? 18.014 -3.798 -3.988 1.00 97.88 93 SER A O 1
ATOM 720 N N . GLY A 1 94 ? 18.302 -5.864 -3.134 1.00 96.38 94 GLY A N 1
ATOM 721 C CA . GLY A 1 94 ? 19.513 -6.206 -3.872 1.00 96.38 94 GLY A CA 1
ATOM 722 C C . GLY A 1 94 ? 19.256 -7.165 -5.036 1.00 96.38 94 GLY A C 1
ATOM 723 O O . GLY A 1 94 ? 18.118 -7.405 -5.442 1.00 96.38 94 GLY A O 1
ATOM 724 N N . ILE A 1 95 ? 20.349 -7.746 -5.536 1.00 96.94 95 ILE A N 1
ATOM 725 C CA . ILE A 1 95 ? 20.352 -8.709 -6.651 1.00 96.94 95 ILE A CA 1
ATOM 726 C C . ILE A 1 95 ? 20.260 -10.181 -6.204 1.00 96.94 95 ILE A C 1
ATOM 728 O O . ILE A 1 95 ? 20.224 -11.066 -7.051 1.00 96.94 95 ILE A O 1
ATOM 732 N N . ASP A 1 96 ? 20.262 -10.449 -4.894 1.00 97.25 96 ASP A N 1
ATOM 733 C CA . ASP A 1 96 ? 20.123 -11.792 -4.312 1.00 97.25 96 ASP A CA 1
ATOM 734 C C . ASP A 1 96 ? 18.700 -11.965 -3.746 1.00 97.25 96 ASP A C 1
ATOM 736 O O . ASP A 1 96 ? 18.392 -11.384 -2.696 1.00 97.25 96 ASP A O 1
ATOM 740 N N . PRO A 1 97 ? 17.835 -12.768 -4.398 1.00 97.94 97 PRO A N 1
ATOM 741 C CA . PRO A 1 97 ? 16.479 -13.011 -3.922 1.00 97.94 97 PRO A CA 1
ATOM 742 C C . PRO A 1 97 ? 16.407 -13.604 -2.519 1.00 97.94 97 PRO A C 1
ATOM 744 O O . PRO A 1 97 ? 15.527 -13.233 -1.748 1.00 97.94 97 PRO A O 1
ATOM 747 N N . LEU A 1 98 ? 17.347 -14.470 -2.134 1.00 98.25 98 LEU A N 1
ATOM 748 C CA . LEU A 1 98 ? 17.326 -15.086 -0.808 1.00 98.25 98 LEU A CA 1
ATOM 749 C C . LEU A 1 98 ? 17.707 -14.081 0.282 1.00 98.25 98 LEU A C 1
ATOM 751 O O . LEU A 1 98 ? 17.179 -14.148 1.392 1.00 98.25 98 LEU A O 1
ATOM 755 N N . ALA A 1 99 ? 18.603 -13.134 -0.013 1.00 98.38 99 ALA A N 1
ATOM 756 C CA . ALA A 1 99 ? 18.884 -12.023 0.895 1.00 98.38 99 ALA A CA 1
ATOM 757 C C . ALA A 1 99 ? 17.660 -11.127 1.085 1.00 98.38 99 ALA A C 1
ATOM 759 O O . ALA A 1 99 ? 17.306 -10.819 2.223 1.00 98.38 99 ALA A O 1
ATOM 760 N N . ASN A 1 100 ? 16.983 -10.782 -0.009 1.00 98.62 100 ASN A N 1
ATOM 761 C CA . ASN A 1 100 ? 15.763 -9.988 0.040 1.00 98.62 100 ASN A CA 1
ATOM 762 C C . ASN A 1 100 ? 14.642 -10.715 0.811 1.00 98.62 100 ASN A C 1
ATOM 764 O O . ASN A 1 100 ? 14.001 -10.111 1.669 1.00 98.62 100 ASN A O 1
ATOM 768 N N . ALA A 1 101 ? 14.465 -12.023 0.587 1.00 98.81 101 ALA A N 1
ATOM 769 C CA . ALA A 1 101 ? 13.517 -12.855 1.326 1.00 98.81 101 ALA A CA 1
ATOM 770 C C . ALA A 1 101 ? 13.783 -12.827 2.837 1.00 98.81 101 ALA A C 1
ATOM 772 O O . ALA A 1 101 ? 12.854 -12.627 3.612 1.00 98.81 101 ALA A O 1
ATOM 773 N N . ARG A 1 102 ? 15.047 -12.938 3.275 1.00 98.81 102 ARG A N 1
ATOM 774 C CA . ARG A 1 102 ? 15.398 -12.829 4.704 1.00 98.81 102 ARG A CA 1
ATOM 775 C C . ARG A 1 102 ? 14.997 -11.478 5.300 1.00 98.81 102 ARG A C 1
ATOM 777 O O . ARG A 1 102 ? 14.494 -11.445 6.419 1.00 98.81 102 ARG A O 1
ATOM 784 N N . THR A 1 103 ? 15.188 -10.378 4.568 1.00 98.75 103 THR A N 1
ATOM 785 C CA . THR A 1 103 ? 14.744 -9.046 5.013 1.00 98.75 103 THR A CA 1
ATOM 786 C C . THR A 1 103 ? 13.224 -8.968 5.139 1.00 98.75 103 THR A C 1
ATOM 788 O O . THR A 1 103 ? 12.733 -8.457 6.142 1.00 98.75 103 THR A O 1
ATOM 791 N N . LEU A 1 104 ? 12.480 -9.508 4.169 1.00 98.88 104 LEU A N 1
ATOM 792 C CA . LEU A 1 104 ? 11.015 -9.541 4.210 1.00 98.88 104 LEU A CA 1
ATOM 793 C C . LEU A 1 104 ? 10.504 -10.388 5.382 1.00 98.88 104 LEU A C 1
ATOM 795 O O . LEU A 1 104 ? 9.659 -9.923 6.136 1.00 98.88 104 LEU A O 1
ATOM 799 N N . VAL A 1 105 ? 11.053 -11.587 5.589 1.00 98.88 105 VAL A N 1
ATOM 800 C CA . VAL A 1 105 ? 10.675 -12.474 6.704 1.00 98.88 105 VAL A CA 1
ATOM 801 C C . VAL A 1 105 ? 10.945 -11.813 8.057 1.00 98.88 105 VAL A C 1
ATOM 803 O O . VAL A 1 105 ? 10.087 -11.843 8.935 1.00 98.88 105 VAL A O 1
ATOM 806 N N . ALA A 1 106 ? 12.098 -11.157 8.221 1.00 98.75 106 ALA A N 1
ATOM 807 C CA . ALA A 1 106 ? 12.396 -10.406 9.440 1.00 98.75 106 ALA A CA 1
ATOM 808 C C . ALA A 1 106 ? 11.407 -9.248 9.656 1.00 98.75 106 ALA A C 1
ATOM 810 O O . ALA A 1 106 ? 10.950 -9.027 10.775 1.00 98.75 106 ALA A O 1
ATOM 811 N N . ALA A 1 107 ? 11.036 -8.539 8.586 1.00 98.75 107 ALA A N 1
ATOM 812 C CA . ALA A 1 107 ? 10.059 -7.461 8.654 1.00 98.75 107 ALA A CA 1
ATOM 813 C C . ALA A 1 107 ? 8.653 -7.960 9.029 1.00 98.75 107 ALA A C 1
ATOM 815 O O . ALA A 1 107 ? 7.980 -7.315 9.827 1.00 98.75 107 ALA A O 1
ATOM 816 N N . ILE A 1 108 ? 8.235 -9.115 8.503 1.00 98.81 108 ILE A N 1
ATOM 817 C CA . ILE A 1 108 ? 6.975 -9.791 8.851 1.00 98.81 108 ILE A CA 1
ATOM 818 C C . 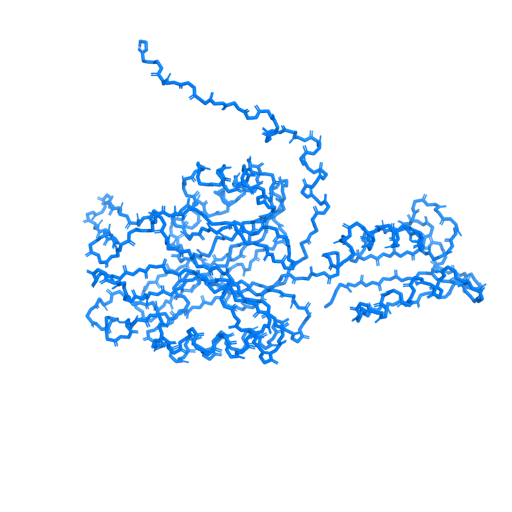ILE A 1 108 ? 6.963 -10.148 10.340 1.00 98.81 108 ILE A C 1
ATOM 820 O O . ILE A 1 108 ? 6.011 -9.810 11.041 1.00 98.81 108 ILE A O 1
ATOM 824 N N . ALA A 1 109 ? 8.045 -10.751 10.841 1.00 97.81 109 ALA A N 1
ATOM 825 C CA . ALA A 1 109 ? 8.183 -11.097 12.253 1.00 97.81 109 ALA A CA 1
ATOM 826 C C . ALA A 1 109 ? 8.097 -9.858 13.163 1.00 97.81 109 ALA A C 1
ATOM 828 O O . ALA A 1 109 ? 7.363 -9.858 14.150 1.00 97.81 109 ALA A O 1
ATOM 829 N N . SER A 1 110 ? 8.813 -8.781 12.821 1.00 94.00 110 SER A N 1
ATOM 830 C CA . SER A 1 110 ? 8.770 -7.520 13.570 1.00 94.00 110 SER A CA 1
ATOM 831 C C . SER A 1 110 ? 7.401 -6.843 13.509 1.00 94.00 110 SER A C 1
ATOM 833 O O . SER A 1 110 ? 6.923 -6.356 14.528 1.00 94.00 110 SER A O 1
ATOM 835 N N . ALA A 1 111 ? 6.748 -6.831 12.345 1.00 94.31 111 ALA A N 1
ATOM 836 C CA . ALA A 1 111 ? 5.415 -6.258 12.194 1.00 94.31 111 ALA A CA 1
ATOM 837 C C . ALA A 1 111 ? 4.381 -6.995 13.058 1.00 94.31 111 ALA A C 1
ATOM 839 O O . ALA A 1 111 ? 3.597 -6.350 13.753 1.00 94.31 111 ALA A O 1
ATOM 840 N N . ALA A 1 112 ? 4.431 -8.330 13.070 1.00 88.88 112 ALA A N 1
ATOM 841 C CA . ALA A 1 112 ? 3.587 -9.148 13.934 1.00 88.88 112 ALA A CA 1
ATOM 842 C C . ALA A 1 112 ? 3.885 -8.906 15.424 1.00 88.88 112 ALA A C 1
ATOM 844 O O . ALA A 1 112 ? 2.960 -8.721 16.210 1.00 88.88 112 ALA A O 1
ATOM 845 N N . GLY A 1 113 ? 5.166 -8.825 15.808 1.00 82.25 113 GLY A N 1
ATOM 846 C CA . GLY A 1 113 ? 5.583 -8.544 17.188 1.00 82.25 113 GLY A CA 1
ATOM 847 C C . GLY A 1 113 ? 5.100 -7.192 17.732 1.00 82.25 113 GLY A C 1
ATOM 848 O O . GLY A 1 113 ? 4.856 -7.066 18.927 1.00 82.25 113 GLY A O 1
ATOM 849 N N . GLU A 1 114 ? 4.903 -6.204 16.858 1.00 84.25 114 GLU A N 1
ATOM 850 C CA . GLU A 1 114 ? 4.365 -4.874 17.196 1.00 84.25 114 GLU A CA 1
ATOM 851 C C . GLU A 1 114 ? 2.822 -4.793 17.071 1.00 84.25 114 GLU A C 1
ATOM 853 O O . GLU A 1 114 ? 2.195 -3.762 17.362 1.00 84.25 114 GLU A O 1
ATOM 858 N N . GLY A 1 115 ? 2.180 -5.896 16.667 1.00 81.69 115 GLY A N 1
ATOM 859 C CA . GLY A 1 115 ? 0.729 -6.024 16.535 1.00 81.69 115 GLY A CA 1
ATOM 860 C C . GLY A 1 115 ? 0.146 -5.336 15.299 1.00 81.69 115 GLY A C 1
ATOM 861 O O . GLY A 1 115 ? -0.972 -4.825 15.359 1.00 81.69 115 GLY A O 1
ATOM 862 N N . ALA A 1 116 ? 0.894 -5.262 14.195 1.00 89.19 116 ALA A N 1
ATOM 863 C CA . ALA A 1 116 ? 0.327 -4.859 12.911 1.00 89.19 116 ALA A CA 1
ATOM 864 C C . ALA A 1 116 ? -0.519 -6.003 12.334 1.00 89.19 116 ALA A C 1
ATOM 866 O O . ALA A 1 116 ? -0.061 -7.143 12.305 1.00 89.19 116 ALA A O 1
ATOM 867 N N . ALA A 1 117 ? -1.717 -5.714 11.819 1.00 89.94 117 ALA A N 1
ATOM 868 C CA . ALA A 1 117 ? -2.501 -6.749 11.132 1.00 89.94 117 ALA A CA 1
ATOM 869 C C . ALA A 1 117 ? -2.044 -6.974 9.693 1.00 89.94 117 ALA A C 1
ATOM 871 O O . ALA A 1 117 ? -2.329 -8.024 9.119 1.00 89.94 117 ALA A O 1
ATOM 872 N N . MET A 1 118 ? -1.370 -5.987 9.094 1.00 97.62 118 MET A N 1
ATOM 873 C CA . MET A 1 118 ? -0.928 -6.067 7.710 1.00 97.62 118 MET A CA 1
ATOM 874 C C . MET A 1 118 ? 0.379 -5.308 7.479 1.00 97.62 118 MET A C 1
ATOM 876 O O . MET A 1 118 ? 0.519 -4.157 7.897 1.00 97.62 118 MET A O 1
ATOM 880 N N . LEU A 1 119 ? 1.320 -5.947 6.782 1.00 98.81 119 LEU A N 1
ATOM 881 C CA . LEU A 1 119 ? 2.580 -5.366 6.323 1.00 98.81 119 LEU A CA 1
ATOM 882 C C . LEU A 1 119 ? 2.498 -5.004 4.836 1.00 98.81 119 LEU A C 1
ATOM 884 O O . LEU A 1 119 ? 2.119 -5.833 4.014 1.00 98.81 119 LEU A O 1
ATOM 888 N N . PHE A 1 120 ? 2.931 -3.799 4.478 1.00 98.88 120 PHE A N 1
ATOM 889 C CA . PHE A 1 120 ? 3.099 -3.353 3.096 1.00 98.88 120 PHE A CA 1
ATOM 890 C C . PHE A 1 120 ? 4.581 -3.305 2.743 1.00 98.88 120 PHE A C 1
ATOM 892 O O . PHE A 1 120 ? 5.374 -2.716 3.481 1.00 98.88 120 PHE A O 1
ATOM 899 N N . THR A 1 121 ? 4.963 -3.902 1.615 1.00 98.94 121 THR A N 1
ATOM 900 C CA . THR A 1 121 ? 6.360 -3.944 1.161 1.00 98.94 121 THR A CA 1
ATOM 901 C C . THR A 1 121 ? 6.521 -3.290 -0.214 1.00 98.94 121 THR A C 1
ATOM 903 O O . THR A 1 121 ? 5.537 -3.136 -0.935 1.00 98.94 121 THR A O 1
ATOM 906 N N . PRO A 1 122 ? 7.733 -2.861 -0.611 1.00 98.75 122 PRO A N 1
ATOM 907 C CA . PRO A 1 122 ? 7.902 -2.082 -1.837 1.00 98.75 122 PRO A CA 1
ATOM 908 C C . PRO A 1 122 ? 7.822 -2.885 -3.140 1.00 98.75 122 PRO A C 1
ATOM 910 O O . PRO A 1 122 ? 7.911 -4.114 -3.165 1.00 98.75 122 PRO A O 1
ATOM 913 N N . GLU A 1 123 ? 7.737 -2.169 -4.261 1.00 98.38 123 GLU A N 1
ATOM 914 C CA . GLU A 1 123 ? 7.890 -2.739 -5.607 1.00 98.38 123 GLU A CA 1
ATOM 915 C C . GLU A 1 123 ? 9.254 -3.436 -5.752 1.00 98.38 123 GLU A C 1
ATOM 917 O O . GLU A 1 123 ? 10.250 -2.990 -5.174 1.00 98.38 123 GLU A O 1
ATOM 922 N N . MET A 1 124 ? 9.315 -4.504 -6.553 1.00 97.38 124 MET A N 1
ATOM 923 C CA . MET A 1 124 ? 10.535 -5.283 -6.807 1.00 97.38 124 MET A CA 1
ATOM 924 C C . MET A 1 124 ? 11.224 -5.746 -5.512 1.00 97.38 124 MET A C 1
ATOM 926 O O . MET A 1 124 ? 12.451 -5.742 -5.399 1.00 97.38 124 MET A O 1
ATOM 930 N N . SER A 1 125 ? 10.423 -6.154 -4.523 1.00 98.00 125 SER A N 1
ATOM 931 C CA . SER A 1 125 ? 10.904 -6.596 -3.212 1.00 98.00 125 SER A CA 1
ATOM 932 C C . SER A 1 125 ? 11.858 -7.788 -3.327 1.00 98.00 125 SER A C 1
ATOM 934 O O . SER A 1 125 ? 12.840 -7.844 -2.592 1.00 98.00 125 SER A O 1
ATOM 936 N N . GLY A 1 126 ? 11.616 -8.705 -4.271 1.00 96.75 126 GLY A N 1
ATOM 937 C CA . GLY A 1 126 ? 12.406 -9.928 -4.435 1.00 96.75 126 GLY A CA 1
ATOM 938 C C . GLY A 1 126 ? 13.699 -9.775 -5.232 1.00 96.75 126 GLY A C 1
ATOM 939 O O . GLY A 1 126 ? 14.654 -10.498 -4.968 1.00 96.75 126 GLY A O 1
ATOM 940 N N . LEU A 1 127 ? 13.784 -8.837 -6.175 1.00 96.19 127 LEU A N 1
ATOM 941 C CA . LEU A 1 127 ? 14.965 -8.670 -7.025 1.00 96.19 127 LEU A CA 1
ATOM 942 C C . LEU A 1 127 ? 14.968 -7.290 -7.677 1.00 96.19 127 LEU A C 1
ATOM 944 O O . LEU A 1 127 ? 14.014 -6.935 -8.366 1.00 96.19 127 LEU A O 1
ATOM 948 N N . LEU A 1 128 ? 16.076 -6.557 -7.555 1.00 94.00 128 LEU A N 1
ATOM 949 C CA . LEU A 1 128 ? 16.276 -5.309 -8.287 1.00 94.00 128 LEU A CA 1
ATOM 950 C C . LEU A 1 128 ? 17.640 -5.309 -8.979 1.00 94.00 128 LEU A C 1
ATOM 952 O O . LEU A 1 128 ? 18.681 -5.111 -8.354 1.00 94.00 128 LEU A O 1
ATOM 956 N N . ASP A 1 129 ? 17.618 -5.538 -10.294 1.00 92.69 129 ASP A N 1
ATOM 957 C CA . ASP A 1 129 ? 18.818 -5.601 -11.123 1.00 92.69 129 ASP A CA 1
ATOM 958 C C . ASP A 1 129 ? 18.614 -4.912 -12.481 1.00 92.69 129 ASP A C 1
ATOM 960 O O . ASP A 1 129 ? 17.659 -5.189 -13.209 1.00 92.69 129 ASP A O 1
ATOM 964 N N . ARG A 1 130 ? 19.526 -4.007 -12.845 1.00 87.12 130 ARG A N 1
ATOM 965 C CA . ARG A 1 130 ? 19.560 -3.368 -14.169 1.00 87.12 130 ARG A CA 1
ATOM 966 C C . ARG A 1 130 ? 20.197 -4.262 -15.238 1.00 87.12 130 ARG A C 1
ATOM 968 O O . ARG A 1 130 ? 19.945 -4.057 -16.425 1.00 87.12 130 ARG A O 1
ATOM 975 N N . ASP A 1 131 ? 21.024 -5.234 -14.854 1.00 89.56 131 ASP A N 1
ATOM 976 C CA . ASP A 1 131 ? 21.563 -6.229 -15.781 1.00 89.56 131 ASP A CA 1
ATOM 977 C C . ASP A 1 131 ? 20.502 -7.298 -16.062 1.00 89.56 131 ASP A C 1
ATOM 979 O O . ASP A 1 131 ? 20.313 -8.241 -15.294 1.00 89.56 131 ASP A O 1
ATOM 983 N N . ARG A 1 132 ? 19.810 -7.152 -17.197 1.00 84.56 132 ARG A N 1
ATOM 984 C CA . ARG A 1 132 ? 18.726 -8.057 -17.601 1.00 84.56 132 ARG A CA 1
ATOM 985 C C . ARG A 1 132 ? 19.180 -9.512 -17.722 1.00 84.56 132 ARG A C 1
ATOM 987 O O . ARG A 1 132 ? 18.401 -10.399 -17.402 1.00 84.56 132 ARG A O 1
ATOM 994 N N . LYS A 1 133 ? 20.411 -9.775 -18.182 1.00 88.69 133 LYS A N 1
ATOM 995 C CA . LYS A 1 133 ? 20.895 -11.153 -18.367 1.00 88.69 133 LYS A CA 1
ATOM 996 C C . LYS A 1 133 ? 21.166 -11.814 -17.024 1.00 88.69 133 LYS A C 1
ATOM 998 O O . LYS A 1 133 ? 20.777 -12.961 -16.836 1.00 88.69 133 LYS A O 1
ATOM 1003 N N . ARG A 1 134 ? 21.799 -11.085 -16.098 1.00 92.00 134 ARG A N 1
ATOM 1004 C CA . ARG A 1 134 ? 22.035 -11.575 -14.736 1.00 92.00 134 ARG A CA 1
ATOM 1005 C C . ARG A 1 134 ? 20.719 -11.756 -13.978 1.00 92.00 134 ARG A C 1
ATOM 1007 O O . ARG A 1 134 ? 20.494 -12.823 -13.423 1.00 92.00 134 ARG A O 1
ATOM 1014 N N . GLY A 1 135 ? 19.835 -10.758 -14.021 1.00 91.81 135 GLY A N 1
ATOM 1015 C CA . GLY A 1 135 ? 18.538 -10.804 -13.344 1.00 91.81 135 GLY A CA 1
ATOM 1016 C C . GLY A 1 135 ? 17.621 -11.913 -13.865 1.00 91.81 135 GLY A C 1
ATOM 1017 O O . GLY A 1 135 ? 16.974 -12.588 -13.073 1.00 91.81 135 GLY A O 1
ATOM 1018 N N . ALA A 1 136 ? 17.616 -12.176 -15.178 1.00 91.19 136 ALA A N 1
ATOM 1019 C CA . ALA A 1 136 ? 16.779 -13.215 -15.786 1.00 91.19 136 ALA A CA 1
ATOM 1020 C C . ALA A 1 136 ? 17.036 -14.631 -15.242 1.00 91.19 136 ALA A C 1
ATOM 1022 O O . ALA A 1 136 ? 16.136 -15.464 -15.322 1.00 91.19 136 ALA A O 1
ATOM 1023 N N . ALA A 1 137 ? 18.227 -14.905 -14.695 1.00 93.25 137 ALA A N 1
ATOM 1024 C CA . ALA A 1 137 ? 18.546 -16.188 -14.065 1.00 93.25 137 ALA A CA 1
ATOM 1025 C C . ALA A 1 137 ? 17.794 -16.410 -12.740 1.00 93.25 137 ALA A C 1
ATOM 1027 O O . ALA A 1 137 ? 17.601 -17.553 -12.337 1.00 93.25 137 ALA A O 1
ATOM 1028 N N . SER A 1 138 ? 17.361 -15.327 -12.094 1.00 95.25 138 SER A N 1
ATOM 1029 C CA . SER A 1 138 ? 16.600 -15.341 -10.842 1.00 95.25 138 SER A CA 1
ATOM 1030 C C . SER A 1 138 ? 15.096 -15.136 -11.054 1.00 95.25 138 SER A C 1
ATOM 1032 O O . SER A 1 138 ? 14.332 -15.290 -10.110 1.00 95.25 138 SER A O 1
ATOM 1034 N N . ILE A 1 139 ? 14.664 -14.778 -12.272 1.00 96.06 139 ILE A N 1
ATOM 1035 C CA . ILE A 1 139 ? 13.250 -14.569 -12.614 1.00 96.06 139 ILE A CA 1
ATOM 1036 C C . ILE A 1 139 ? 12.648 -15.895 -13.088 1.00 96.06 139 ILE A C 1
ATOM 1038 O O . ILE A 1 139 ? 12.892 -16.366 -14.212 1.00 96.06 139 ILE A O 1
ATOM 1042 N N . VAL A 1 140 ? 11.846 -16.482 -12.207 1.00 97.06 140 VAL A N 1
ATOM 1043 C CA . VAL A 1 140 ? 11.212 -17.796 -12.358 1.00 97.06 140 VAL A CA 1
ATOM 1044 C C . VAL A 1 140 ? 9.689 -17.670 -12.415 1.00 97.06 140 VAL A C 1
ATOM 1046 O O . VAL A 1 140 ? 9.145 -16.570 -12.312 1.00 97.06 140 VAL A O 1
ATOM 1049 N N . ALA A 1 141 ? 8.995 -18.780 -12.666 1.00 97.31 141 ALA A N 1
ATOM 1050 C CA . ALA A 1 141 ? 7.537 -18.812 -12.601 1.00 97.31 141 ALA A CA 1
ATOM 1051 C C . ALA A 1 141 ? 7.058 -18.615 -11.153 1.00 97.31 141 ALA A C 1
ATOM 1053 O O . ALA A 1 141 ? 7.781 -18.923 -10.210 1.00 97.31 141 ALA A O 1
ATOM 1054 N N . GLU A 1 142 ? 5.820 -18.146 -10.978 1.00 97.38 142 GLU A N 1
ATOM 1055 C CA . GLU A 1 142 ? 5.235 -17.868 -9.656 1.00 97.38 142 GLU A CA 1
ATOM 1056 C C . GLU A 1 142 ? 5.348 -19.052 -8.681 1.00 97.38 142 GLU A C 1
ATOM 1058 O O . GLU A 1 142 ? 5.693 -18.862 -7.518 1.00 97.38 142 GLU A O 1
ATOM 1063 N N . ALA A 1 143 ? 5.103 -20.276 -9.158 1.00 97.12 143 ALA A N 1
ATOM 1064 C CA . ALA A 1 143 ? 5.137 -21.484 -8.333 1.00 97.12 143 ALA A CA 1
ATOM 1065 C C . ALA A 1 143 ? 6.539 -21.838 -7.803 1.00 97.12 143 ALA A C 1
ATOM 1067 O O . ALA A 1 143 ? 6.648 -22.533 -6.794 1.00 97.12 143 ALA A O 1
ATOM 1068 N N . ASP A 1 144 ? 7.587 -21.356 -8.472 1.00 97.88 144 ASP A N 1
ATOM 1069 C CA . ASP A 1 144 ? 8.983 -21.672 -8.170 1.00 97.88 144 ASP A CA 1
ATOM 1070 C C . ASP A 1 144 ? 9.701 -20.516 -7.451 1.00 97.88 144 ASP A C 1
ATOM 1072 O O . ASP A 1 144 ? 10.885 -20.635 -7.123 1.00 97.88 144 ASP A O 1
ATOM 1076 N N . ASP A 1 145 ? 9.025 -19.382 -7.229 1.00 98.50 145 ASP A N 1
ATOM 1077 C CA . ASP A 1 145 ? 9.664 -18.189 -6.679 1.00 98.50 145 ASP A CA 1
ATOM 1078 C C . ASP A 1 145 ? 9.965 -18.345 -5.173 1.00 98.50 145 ASP A C 1
ATOM 1080 O O . ASP A 1 145 ? 9.047 -18.474 -4.350 1.00 98.50 145 ASP A O 1
ATOM 1084 N N . PRO A 1 146 ? 11.249 -18.305 -4.767 1.00 98.31 146 PRO A N 1
ATOM 1085 C CA . PRO A 1 146 ? 11.630 -18.557 -3.382 1.00 98.31 146 PRO A CA 1
ATOM 1086 C C . PRO A 1 146 ? 11.249 -17.407 -2.443 1.00 98.31 146 PRO A C 1
ATOM 1088 O O . PRO A 1 146 ? 11.102 -17.625 -1.240 1.00 98.31 146 PRO A O 1
ATOM 1091 N N . VAL A 1 147 ? 11.093 -16.184 -2.963 1.00 98.81 147 VAL A N 1
ATOM 1092 C CA . VAL A 1 147 ? 10.704 -15.019 -2.160 1.00 98.81 147 VAL A CA 1
ATOM 1093 C C . VAL A 1 147 ? 9.224 -15.113 -1.819 1.00 98.81 147 VAL A C 1
ATOM 1095 O O . VAL A 1 147 ? 8.859 -14.956 -0.655 1.00 98.81 147 VAL A O 1
ATOM 1098 N N . LEU A 1 148 ? 8.381 -15.428 -2.805 1.00 98.88 148 LEU A N 1
ATOM 1099 C CA . LEU A 1 148 ? 6.956 -15.655 -2.602 1.00 98.88 148 LEU A CA 1
ATOM 1100 C C . LEU A 1 148 ? 6.718 -16.803 -1.618 1.00 98.88 148 LEU A C 1
ATOM 1102 O O . LEU A 1 148 ? 5.921 -16.649 -0.694 1.00 98.88 148 LEU A O 1
ATOM 1106 N N . ALA A 1 149 ? 7.427 -17.925 -1.778 1.00 98.81 149 ALA A N 1
ATOM 1107 C CA . ALA A 1 149 ? 7.331 -19.057 -0.858 1.00 98.81 149 ALA A CA 1
ATOM 1108 C C . ALA A 1 149 ? 7.666 -18.650 0.589 1.00 98.81 149 ALA A C 1
ATOM 1110 O O . ALA A 1 149 ? 6.864 -18.890 1.492 1.00 98.81 149 ALA A O 1
ATOM 1111 N N . ALA A 1 150 ? 8.793 -17.959 0.795 1.00 98.88 150 ALA A N 1
ATOM 1112 C CA . ALA A 1 150 ? 9.227 -17.514 2.119 1.00 98.88 150 ALA A CA 1
ATOM 1113 C C . ALA A 1 150 ? 8.259 -16.506 2.763 1.00 98.88 150 ALA A C 1
ATOM 1115 O O . ALA A 1 150 ? 7.986 -16.588 3.959 1.00 98.88 150 ALA A O 1
ATOM 1116 N N . VAL A 1 151 ? 7.715 -15.563 1.985 1.00 98.88 151 VAL A N 1
ATOM 1117 C CA . VAL A 1 151 ? 6.740 -14.581 2.489 1.00 98.88 151 VAL A CA 1
ATOM 1118 C C . VAL A 1 151 ? 5.433 -15.261 2.890 1.00 98.88 151 VAL A C 1
ATOM 1120 O O . VAL A 1 151 ? 4.886 -14.930 3.938 1.00 98.88 151 VAL A O 1
ATOM 1123 N N . ARG A 1 152 ? 4.941 -16.223 2.099 1.00 98.88 152 ARG A N 1
ATOM 1124 C CA . ARG A 1 152 ? 3.721 -16.978 2.425 1.00 98.88 152 ARG A CA 1
ATOM 1125 C C . ARG A 1 152 ? 3.883 -17.813 3.690 1.00 98.88 152 ARG A C 1
ATOM 1127 O O . ARG A 1 152 ? 2.999 -17.794 4.539 1.00 98.88 152 ARG A O 1
ATOM 1134 N N . GLU A 1 153 ? 5.012 -18.504 3.828 1.00 98.88 153 GLU A N 1
ATOM 1135 C CA . GLU A 1 153 ? 5.330 -19.275 5.032 1.00 98.88 153 GLU A CA 1
ATOM 1136 C C . GLU A 1 153 ? 5.427 -18.368 6.265 1.00 98.88 153 GLU A C 1
ATOM 1138 O O . GLU A 1 153 ? 4.838 -18.670 7.301 1.00 98.88 153 GLU A O 1
ATOM 1143 N N . ALA A 1 154 ? 6.105 -17.223 6.151 1.00 98.81 154 ALA A N 1
ATOM 1144 C CA . ALA A 1 154 ? 6.228 -16.277 7.254 1.00 98.81 154 ALA A CA 1
ATOM 1145 C C . ALA A 1 154 ? 4.886 -15.628 7.628 1.00 98.81 154 ALA A C 1
ATOM 1147 O O . ALA A 1 154 ? 4.595 -15.499 8.815 1.00 98.81 154 ALA A O 1
ATOM 1148 N N . ALA A 1 155 ? 4.055 -15.257 6.649 1.00 98.56 155 ALA A N 1
ATOM 1149 C CA . ALA A 1 155 ? 2.713 -14.724 6.893 1.00 98.56 155 ALA A CA 1
ATOM 1150 C C . ALA A 1 155 ? 1.858 -15.718 7.697 1.00 98.56 155 ALA A C 1
ATOM 1152 O O . ALA A 1 155 ? 1.292 -15.335 8.719 1.00 98.56 155 ALA A O 1
ATOM 1153 N N . ALA A 1 156 ? 1.866 -16.997 7.297 1.00 98.12 156 ALA A N 1
ATOM 1154 C CA . ALA A 1 156 ? 1.188 -18.082 8.007 1.00 98.12 156 ALA A CA 1
ATOM 1155 C C . ALA A 1 156 ? 1.748 -18.310 9.419 1.00 98.12 156 ALA A C 1
ATOM 1157 O O . ALA A 1 156 ? 1.004 -18.496 10.379 1.00 98.12 156 ALA A O 1
ATOM 1158 N N . HIS A 1 157 ? 3.075 -18.300 9.558 1.00 97.88 157 HIS A N 1
ATOM 1159 C CA . HIS A 1 157 ? 3.738 -18.558 10.832 1.00 97.88 157 HIS A CA 1
ATOM 1160 C C . HIS A 1 157 ? 3.473 -17.459 11.870 1.00 97.88 157 HIS A C 1
ATOM 1162 O O . HIS A 1 157 ? 3.266 -17.762 13.044 1.00 97.88 157 HIS A O 1
ATOM 1168 N N . TYR A 1 158 ? 3.490 -16.194 11.445 1.00 95.38 158 TYR A N 1
ATOM 1169 C CA . TYR A 1 158 ? 3.328 -15.039 12.331 1.00 95.38 158 TYR A CA 1
ATOM 1170 C C . TYR A 1 158 ? 1.893 -14.497 12.391 1.00 95.38 158 TYR A C 1
ATOM 1172 O O . TYR A 1 158 ? 1.627 -13.600 13.188 1.00 95.38 158 TYR A O 1
ATOM 1180 N N . GLY A 1 159 ? 0.971 -15.026 11.580 1.00 92.69 159 GLY A N 1
ATOM 1181 C CA . GLY A 1 159 ? -0.442 -14.647 11.593 1.00 92.69 159 GLY A CA 1
ATOM 1182 C C . GLY A 1 159 ? -0.701 -13.208 11.136 1.00 92.69 159 GLY A C 1
ATOM 1183 O O . GLY A 1 159 ? -1.560 -12.532 11.698 1.00 92.69 159 GLY A O 1
ATOM 1184 N N . VAL A 1 160 ? 0.043 -12.721 10.138 1.00 94.38 160 VAL A N 1
ATOM 1185 C CA . VAL A 1 160 ? -0.041 -11.332 9.649 1.00 94.38 160 VAL A CA 1
ATOM 1186 C C . VAL A 1 160 ? -0.293 -11.293 8.145 1.00 94.38 160 VAL A C 1
ATOM 1188 O O . VAL A 1 160 ? 0.286 -12.070 7.387 1.00 94.38 160 VAL A O 1
ATOM 1191 N N . TRP A 1 161 ? -1.144 -10.371 7.693 1.00 98.62 161 TRP A N 1
ATOM 1192 C CA . TRP A 1 161 ? -1.365 -10.158 6.263 1.00 98.62 161 TRP A CA 1
ATOM 1193 C C . TRP A 1 161 ? -0.173 -9.440 5.628 1.00 98.62 161 TRP A C 1
ATOM 1195 O O . TRP A 1 161 ? 0.486 -8.613 6.258 1.00 98.62 161 TRP A O 1
ATOM 1205 N N . VAL A 1 162 ? 0.086 -9.696 4.348 1.00 98.94 162 VAL A N 1
ATOM 1206 C CA . VAL A 1 162 ? 1.185 -9.051 3.619 1.00 98.94 162 VAL A CA 1
ATOM 1207 C C . VAL A 1 162 ? 0.713 -8.573 2.251 1.00 98.94 162 VAL A C 1
ATOM 1209 O O . VAL A 1 162 ? 0.291 -9.368 1.412 1.00 98.94 162 VAL A O 1
ATOM 1212 N N . GLN A 1 163 ? 0.832 -7.270 1.997 1.00 98.81 163 GLN A N 1
ATOM 1213 C CA . GLN A 1 163 ? 0.881 -6.720 0.646 1.00 98.81 163 GLN A CA 1
ATOM 1214 C C . GLN A 1 163 ? 2.334 -6.793 0.180 1.00 98.81 163 GLN A C 1
ATOM 1216 O O . GLN A 1 163 ? 3.145 -5.917 0.487 1.00 98.81 163 GLN A O 1
ATOM 1221 N N . LEU A 1 164 ? 2.667 -7.872 -0.528 1.00 98.88 164 LEU A N 1
ATOM 1222 C CA . LEU A 1 164 ? 3.988 -8.055 -1.113 1.00 98.88 164 LEU A CA 1
ATOM 1223 C C . LEU A 1 164 ? 4.059 -7.188 -2.366 1.00 98.88 164 LEU A C 1
ATOM 1225 O O . LEU A 1 164 ? 3.561 -7.596 -3.417 1.00 98.88 164 LEU A O 1
ATOM 1229 N N . GLY A 1 165 ? 4.644 -5.995 -2.208 1.00 98.38 165 GLY A N 1
ATOM 1230 C CA . GLY A 1 165 ? 4.658 -4.896 -3.171 1.00 98.38 165 GLY A CA 1
ATOM 1231 C C . GLY A 1 165 ? 4.635 -5.355 -4.613 1.00 98.38 165 GLY A C 1
ATOM 1232 O O . GLY A 1 165 ? 3.589 -5.278 -5.258 1.00 98.38 165 GLY A O 1
ATOM 1233 N N . SER A 1 166 ? 5.765 -5.891 -5.075 1.00 98.62 166 SER A N 1
ATOM 1234 C CA . SER A 1 166 ? 5.785 -6.759 -6.247 1.00 98.62 166 SER A CA 1
ATOM 1235 C C . SER A 1 166 ? 7.046 -7.609 -6.380 1.00 98.62 166 SER A C 1
ATOM 1237 O O . SER A 1 166 ? 8.079 -7.338 -5.756 1.00 98.62 166 SER A O 1
ATOM 1239 N N . LEU A 1 167 ? 6.951 -8.626 -7.235 1.00 98.50 167 LEU A N 1
ATOM 1240 C CA . LEU A 1 167 ? 8.036 -9.478 -7.705 1.00 98.50 167 LEU A CA 1
ATOM 1241 C C . LEU A 1 167 ? 8.142 -9.404 -9.234 1.00 98.50 167 LEU A C 1
ATOM 1243 O O . LEU A 1 167 ? 7.139 -9.243 -9.933 1.00 98.50 167 LEU A O 1
ATOM 1247 N N . ALA A 1 168 ? 9.361 -9.563 -9.749 1.00 96.94 168 ALA A N 1
ATOM 1248 C CA . ALA A 1 168 ? 9.588 -9.835 -11.162 1.00 96.94 168 ALA A CA 1
ATOM 1249 C C . ALA A 1 168 ? 9.462 -11.345 -11.396 1.00 96.94 168 ALA A C 1
ATOM 1251 O O . ALA A 1 168 ? 10.294 -12.107 -10.908 1.00 96.94 168 ALA A O 1
ATOM 1252 N N . LEU A 1 169 ? 8.442 -11.766 -12.141 1.00 97.38 169 LEU A N 1
ATOM 1253 C CA . LEU A 1 169 ? 8.152 -13.178 -12.407 1.00 97.38 169 LEU A CA 1
ATOM 1254 C C . LEU A 1 169 ? 8.140 -13.466 -13.904 1.00 97.38 169 LEU A C 1
ATOM 1256 O O . LEU A 1 169 ? 7.958 -12.568 -14.724 1.00 97.38 169 LEU A O 1
ATOM 1260 N N . ARG A 1 170 ? 8.320 -14.730 -14.273 1.00 95.88 170 ARG A N 1
ATOM 1261 C CA . ARG A 1 170 ? 8.130 -15.211 -15.641 1.00 95.88 170 ARG A CA 1
ATOM 1262 C C . ARG A 1 170 ? 6.641 -15.443 -15.887 1.00 95.88 170 ARG A C 1
ATOM 1264 O O . ARG A 1 170 ? 6.033 -16.258 -15.200 1.00 95.88 170 ARG A O 1
ATOM 1271 N N . GLY A 1 171 ? 6.078 -14.716 -16.847 1.00 92.31 171 GLY A N 1
ATOM 1272 C CA . GLY A 1 171 ? 4.707 -14.896 -17.310 1.00 92.31 171 GLY A CA 1
ATOM 1273 C C . GLY A 1 171 ? 4.571 -16.056 -18.297 1.00 92.31 171 GLY A C 1
ATOM 1274 O O . GLY A 1 171 ? 5.559 -16.554 -18.848 1.00 92.31 171 GLY A O 1
ATOM 1275 N N . ASP A 1 172 ? 3.326 -16.455 -18.546 1.00 86.94 172 ASP A N 1
ATOM 1276 C CA . ASP A 1 172 ? 2.987 -17.608 -19.392 1.00 86.94 172 ASP A CA 1
ATOM 1277 C C . ASP A 1 172 ? 3.338 -17.392 -20.874 1.00 86.94 172 ASP A C 1
ATOM 1279 O O . ASP A 1 172 ? 3.625 -18.343 -21.599 1.00 86.94 172 ASP A O 1
ATOM 1283 N N . ASP A 1 173 ? 3.361 -16.135 -21.327 1.00 84.12 173 ASP A N 1
ATOM 1284 C CA . ASP A 1 173 ? 3.727 -15.749 -22.696 1.00 84.12 173 ASP A CA 1
ATOM 1285 C C . ASP A 1 173 ? 5.252 -15.651 -22.918 1.00 84.12 173 ASP A C 1
ATOM 1287 O O . ASP A 1 173 ? 5.713 -15.272 -23.997 1.00 84.12 173 ASP A O 1
ATOM 1291 N N . GLY A 1 174 ? 6.044 -15.986 -21.894 1.00 84.06 174 GLY A N 1
ATOM 1292 C CA . GLY A 1 174 ? 7.502 -15.943 -21.907 1.00 84.06 174 GLY A CA 1
ATOM 1293 C C . GLY A 1 174 ? 8.112 -14.576 -21.581 1.00 84.06 174 GLY A C 1
ATOM 1294 O O . GLY A 1 174 ? 9.324 -14.518 -21.346 1.00 84.06 174 GLY A O 1
ATOM 1295 N N . ARG A 1 175 ? 7.318 -13.495 -21.520 1.00 90.56 175 ARG A N 1
ATOM 1296 C CA . ARG A 1 175 ? 7.763 -12.188 -21.006 1.00 90.56 175 ARG A CA 1
ATOM 1297 C C . ARG A 1 175 ? 7.761 -12.188 -19.480 1.00 90.56 175 ARG A C 1
ATOM 1299 O O . ARG A 1 175 ? 7.244 -13.097 -18.834 1.00 90.56 175 ARG A O 1
ATOM 1306 N N . PHE A 1 176 ? 8.381 -11.177 -18.884 1.00 94.62 176 PHE A N 1
ATOM 1307 C CA . PHE A 1 176 ? 8.310 -10.983 -17.440 1.00 94.62 176 PHE A CA 1
ATOM 1308 C C . PHE A 1 176 ? 7.024 -10.248 -17.050 1.00 94.62 176 PHE A C 1
ATOM 1310 O O . PHE A 1 176 ? 6.425 -9.552 -17.863 1.00 94.62 176 PHE A O 1
ATOM 1317 N N . VAL A 1 177 ? 6.601 -10.375 -15.800 1.00 96.44 177 VAL A N 1
ATOM 1318 C CA . VAL A 1 177 ? 5.501 -9.604 -15.210 1.00 96.44 177 VAL A CA 1
ATOM 1319 C C . VAL A 1 177 ? 5.972 -8.974 -13.906 1.00 96.44 177 VAL A C 1
ATOM 1321 O O . VAL A 1 177 ? 6.812 -9.531 -13.200 1.00 96.44 177 VAL A O 1
ATOM 1324 N N . ASN A 1 178 ? 5.457 -7.783 -13.614 1.00 97.31 178 ASN A N 1
ATOM 1325 C CA . ASN A 1 178 ? 5.662 -7.089 -12.347 1.00 97.31 178 ASN A CA 1
ATOM 1326 C C . ASN A 1 178 ? 4.398 -7.317 -11.510 1.00 97.31 178 ASN A C 1
ATOM 1328 O O . ASN A 1 178 ? 3.413 -6.594 -11.675 1.00 97.31 178 ASN A O 1
ATOM 1332 N N . ARG A 1 179 ? 4.413 -8.385 -10.702 1.00 98.50 179 ARG A N 1
ATOM 1333 C CA . ARG A 1 179 ? 3.234 -8.923 -10.010 1.00 98.50 179 ARG A CA 1
ATOM 1334 C C . ARG A 1 179 ? 3.286 -8.622 -8.520 1.00 98.50 179 ARG A C 1
ATOM 1336 O O . ARG A 1 179 ? 4.204 -9.061 -7.830 1.00 98.50 179 ARG A O 1
ATOM 1343 N N . GLY A 1 180 ? 2.298 -7.890 -8.025 1.00 98.62 180 GLY A N 1
ATOM 1344 C CA . GLY A 1 180 ? 2.026 -7.702 -6.603 1.00 98.62 180 GLY A CA 1
ATOM 1345 C C . GLY A 1 180 ? 1.080 -8.767 -6.063 1.00 98.62 180 GLY A C 1
ATOM 1346 O O . GLY A 1 180 ? 0.216 -9.261 -6.792 1.00 98.62 180 GLY A O 1
ATOM 1347 N N . PHE A 1 181 ? 1.216 -9.089 -4.777 1.00 98.88 181 PHE A N 1
ATOM 1348 C CA . PHE A 1 181 ? 0.374 -10.074 -4.095 1.00 98.88 181 PHE A CA 1
ATOM 1349 C C . PHE A 1 181 ? -0.224 -9.510 -2.809 1.00 98.88 181 PHE A C 1
ATOM 1351 O O . PHE A 1 181 ? 0.401 -8.702 -2.121 1.00 98.88 181 PHE A O 1
ATOM 1358 N N . VAL A 1 182 ? -1.421 -9.985 -2.467 1.00 98.88 182 VAL A N 1
ATOM 1359 C CA . VAL A 1 182 ? -1.996 -9.866 -1.124 1.00 98.88 182 VAL A CA 1
ATOM 1360 C C . VAL A 1 182 ? -2.122 -11.266 -0.548 1.00 98.88 182 VAL A C 1
ATOM 1362 O O . VAL A 1 182 ? -2.800 -12.117 -1.126 1.00 98.88 182 VAL A O 1
ATOM 1365 N N . ILE A 1 183 ? -1.438 -11.495 0.565 1.00 98.94 183 ILE A N 1
ATOM 1366 C CA . ILE A 1 183 ? -1.315 -12.785 1.241 1.00 98.94 183 ILE A CA 1
ATOM 1367 C C . ILE A 1 183 ? -1.979 -12.652 2.611 1.00 98.94 183 ILE A C 1
ATOM 1369 O O . ILE A 1 183 ? -1.715 -11.679 3.320 1.00 98.94 183 ILE A O 1
ATOM 1373 N N . ASP A 1 184 ? -2.868 -13.582 2.955 1.00 98.38 184 ASP A N 1
ATOM 1374 C CA . ASP A 1 184 ? -3.542 -13.587 4.254 1.00 98.38 184 ASP A CA 1
ATOM 1375 C C . ASP A 1 184 ? -2.679 -14.192 5.373 1.00 98.38 184 ASP A C 1
ATOM 1377 O O . ASP A 1 184 ? -1.582 -14.707 5.144 1.00 98.38 184 ASP A O 1
ATOM 1381 N N . ALA A 1 185 ? -3.199 -14.122 6.598 1.00 95.94 185 ALA A N 1
ATOM 1382 C CA . ALA A 1 185 ? -2.572 -14.666 7.799 1.00 95.94 185 ALA A CA 1
ATOM 1383 C C . ALA A 1 185 ? -2.447 -16.204 7.813 1.00 95.94 185 ALA A C 1
ATOM 1385 O O . ALA A 1 185 ? -1.782 -16.723 8.701 1.00 95.94 185 ALA A O 1
ATOM 1386 N N . ASP A 1 186 ? -3.039 -16.922 6.849 1.00 94.31 186 ASP A N 1
ATOM 1387 C CA . ASP A 1 186 ? -2.866 -18.370 6.655 1.00 94.31 186 ASP A CA 1
ATOM 1388 C C . ASP A 1 186 ? -1.830 -18.678 5.550 1.00 94.31 186 ASP A C 1
ATOM 1390 O O . ASP A 1 186 ? -1.566 -19.838 5.220 1.00 94.31 186 ASP A O 1
ATOM 1394 N N . GLY A 1 187 ? -1.232 -17.644 4.941 1.00 98.00 187 GLY A N 1
ATOM 1395 C CA . GLY A 1 187 ? -0.283 -17.767 3.833 1.00 98.00 187 GLY A CA 1
ATOM 1396 C C . GLY A 1 187 ? -0.935 -18.030 2.471 1.00 98.00 187 GLY A C 1
ATOM 1397 O O . GLY A 1 187 ? -0.243 -18.396 1.507 1.00 98.00 187 GLY A O 1
ATOM 1398 N N . ALA A 1 188 ? -2.253 -17.865 2.346 1.00 98.62 188 ALA A N 1
ATOM 1399 C CA . ALA A 1 188 ? -2.964 -17.997 1.082 1.00 98.62 188 ALA A CA 1
ATOM 1400 C C . ALA A 1 188 ? -2.961 -16.677 0.296 1.00 98.62 188 ALA A C 1
ATOM 1402 O O . ALA A 1 188 ? -3.127 -15.585 0.838 1.00 98.62 188 ALA A O 1
ATOM 1403 N N . ILE A 1 189 ? -2.783 -16.775 -1.024 1.00 98.81 189 ILE A N 1
ATOM 1404 C CA . ILE A 1 189 ? -2.852 -15.617 -1.920 1.00 98.81 189 ILE A CA 1
ATOM 1405 C C . ILE A 1 189 ? -4.327 -15.256 -2.114 1.00 98.81 189 ILE A C 1
ATOM 1407 O O . ILE A 1 189 ? -5.087 -16.017 -2.712 1.00 98.81 189 ILE A O 1
ATOM 1411 N N . ARG A 1 190 ? -4.733 -14.084 -1.622 1.00 98.75 190 ARG A N 1
ATOM 1412 C CA . ARG A 1 190 ? -6.096 -13.551 -1.771 1.00 98.75 190 ARG A CA 1
ATOM 1413 C C . ARG A 1 190 ? -6.294 -12.813 -3.083 1.00 98.75 190 ARG A C 1
ATOM 1415 O O . ARG A 1 190 ? -7.392 -12.820 -3.633 1.00 98.75 190 ARG A O 1
ATOM 1422 N N . ALA A 1 191 ? -5.242 -12.160 -3.562 1.00 98.69 191 ALA A N 1
ATOM 1423 C CA . ALA A 1 191 ? -5.255 -11.414 -4.807 1.00 98.69 191 ALA A CA 1
ATOM 1424 C C . ALA A 1 191 ? -3.849 -11.298 -5.396 1.00 98.69 191 ALA A C 1
ATOM 1426 O O . ALA A 1 191 ? -2.852 -11.273 -4.671 1.00 98.69 191 ALA A O 1
ATOM 1427 N N . SER A 1 192 ? -3.796 -11.159 -6.718 1.00 98.44 192 SER A N 1
ATOM 1428 C CA . SER A 1 192 ? -2.599 -10.778 -7.459 1.00 98.44 192 SER A CA 1
ATOM 1429 C C . SER A 1 192 ? -2.927 -9.690 -8.477 1.00 98.44 192 SER A C 1
ATOM 1431 O O . SER A 1 192 ? -4.003 -9.691 -9.090 1.00 98.44 192 SER A O 1
ATOM 1433 N N . TYR A 1 193 ? -1.993 -8.763 -8.654 1.00 98.56 193 TYR A N 1
ATOM 1434 C CA . TYR A 1 193 ? -2.117 -7.623 -9.553 1.00 98.56 193 TYR A CA 1
ATOM 1435 C C . TYR A 1 193 ? -0.843 -7.481 -10.380 1.00 98.56 193 TYR A C 1
ATOM 1437 O O . TYR A 1 193 ? 0.236 -7.297 -9.820 1.00 98.56 193 TYR A O 1
ATOM 1445 N N . ASP A 1 194 ? -0.982 -7.544 -11.701 1.00 98.12 194 ASP A N 1
ATOM 1446 C CA . ASP A 1 194 ? 0.103 -7.244 -12.629 1.00 98.12 194 ASP A CA 1
ATOM 1447 C C . ASP A 1 194 ? 0.054 -5.759 -12.980 1.00 98.12 194 ASP A C 1
ATOM 1449 O O . ASP A 1 194 ? -1.004 -5.235 -13.333 1.00 98.12 194 ASP A O 1
ATOM 1453 N N . LYS A 1 195 ? 1.201 -5.082 -12.880 1.00 97.69 195 LYS A N 1
ATOM 1454 C CA . LYS A 1 195 ? 1.335 -3.648 -13.158 1.00 97.69 195 LYS A CA 1
ATOM 1455 C C . LYS A 1 195 ? 0.731 -3.295 -14.518 1.00 97.69 195 LYS A C 1
ATOM 1457 O O . LYS A 1 195 ? 1.162 -3.817 -15.549 1.00 97.69 195 LYS A O 1
ATOM 1462 N N . LEU A 1 196 ? -0.258 -2.402 -14.519 1.00 96.88 196 LEU A N 1
ATOM 1463 C CA . LEU A 1 196 ? -0.997 -2.035 -15.731 1.00 96.88 196 LEU A CA 1
ATOM 1464 C C . LEU A 1 196 ? -0.173 -1.104 -16.619 1.00 96.88 196 LEU A C 1
ATOM 1466 O O . LEU A 1 196 ? -0.052 -1.327 -17.824 1.00 96.88 196 LEU A O 1
ATOM 1470 N N . HIS A 1 197 ? 0.407 -0.060 -16.025 1.00 95.94 197 HIS A N 1
ATOM 1471 C CA . HIS A 1 197 ? 1.140 0.957 -16.766 1.00 95.94 197 HIS A CA 1
ATOM 1472 C C . HIS A 1 197 ? 2.647 0.735 -16.635 1.00 95.94 197 HIS A C 1
ATOM 1474 O O . HIS A 1 197 ? 3.254 0.979 -15.588 1.00 95.94 197 HIS A O 1
ATOM 1480 N N . LEU A 1 198 ? 3.265 0.296 -17.730 1.00 90.81 198 LEU A N 1
ATOM 1481 C CA . LEU A 1 198 ? 4.708 0.083 -17.807 1.00 90.81 198 LEU A CA 1
ATOM 1482 C C . LEU A 1 198 ? 5.459 1.408 -17.994 1.00 90.81 198 LEU A C 1
ATOM 1484 O O . LEU A 1 198 ? 4.994 2.326 -18.674 1.00 90.81 198 LEU A O 1
ATOM 1488 N N . PHE A 1 199 ? 6.633 1.512 -17.376 1.00 80.81 199 PHE A N 1
ATOM 1489 C CA . PHE A 1 199 ? 7.479 2.697 -17.420 1.00 80.81 199 PHE A CA 1
ATOM 1490 C C . PHE A 1 199 ? 8.296 2.763 -18.715 1.00 80.81 199 PHE A C 1
ATOM 1492 O O . PHE A 1 199 ? 9.435 2.293 -18.787 1.00 80.81 199 PHE A O 1
ATOM 1499 N N . ASP A 1 200 ? 7.722 3.418 -19.719 1.00 81.06 200 ASP A N 1
ATOM 1500 C CA . ASP A 1 200 ? 8.393 3.727 -20.977 1.00 81.06 200 ASP A CA 1
ATOM 1501 C C . ASP A 1 200 ? 8.634 5.235 -21.085 1.00 81.06 200 ASP A C 1
ATOM 1503 O O . ASP A 1 200 ? 7.702 6.015 -21.283 1.00 81.06 200 ASP A O 1
ATOM 1507 N N . VAL A 1 201 ? 9.890 5.671 -20.945 1.00 71.88 201 VAL A N 1
ATOM 1508 C CA . VAL A 1 201 ? 10.255 7.092 -21.051 1.00 71.88 201 VAL A CA 1
ATOM 1509 C C . VAL A 1 201 ? 11.462 7.313 -21.950 1.00 71.88 201 VAL A C 1
ATOM 1511 O O . VAL A 1 201 ? 12.437 6.559 -21.924 1.00 71.88 201 VAL A O 1
ATOM 1514 N N . ASP A 1 202 ? 11.400 8.392 -22.724 1.00 69.44 202 ASP A N 1
ATOM 1515 C CA . ASP A 1 202 ? 12.551 8.982 -23.398 1.00 69.44 202 ASP A CA 1
ATOM 1516 C C . ASP A 1 202 ? 12.986 10.208 -22.602 1.00 69.44 202 ASP A C 1
ATOM 1518 O O . ASP A 1 202 ? 12.253 11.194 -22.506 1.00 69.44 202 ASP A O 1
ATOM 1522 N N . LEU A 1 203 ? 14.165 10.142 -21.986 1.00 62.75 203 LEU A N 1
ATOM 1523 C CA . LEU A 1 203 ? 14.717 11.283 -21.275 1.00 62.75 203 LEU A CA 1
ATOM 1524 C C . LEU A 1 203 ? 15.325 12.273 -22.282 1.00 62.75 203 LEU A C 1
ATOM 1526 O O . LEU A 1 203 ? 15.966 11.849 -23.248 1.00 62.75 203 LEU A O 1
ATOM 1530 N N . PRO A 1 204 ? 15.208 13.595 -22.046 1.00 52.28 204 PRO A N 1
ATOM 1531 C CA . PRO A 1 204 ? 15.845 14.617 -22.885 1.00 52.28 204 PRO A CA 1
ATOM 1532 C C . PRO A 1 204 ? 17.368 14.453 -23.014 1.00 52.28 204 PRO A C 1
ATOM 1534 O O . PRO A 1 204 ? 17.966 14.929 -23.973 1.00 52.28 204 PRO A O 1
ATOM 1537 N N . THR A 1 205 ? 17.992 13.756 -22.060 1.00 67.06 205 THR A N 1
ATOM 1538 C CA . THR A 1 205 ? 19.416 13.387 -22.040 1.00 67.06 205 THR A CA 1
ATOM 1539 C C . THR A 1 205 ? 19.779 12.269 -23.027 1.00 67.06 205 THR A C 1
ATOM 1541 O O . THR A 1 205 ? 20.947 11.905 -23.128 1.00 67.06 205 THR A O 1
ATOM 1544 N N . GLY A 1 206 ? 18.802 11.718 -23.758 1.00 60.28 206 GLY A N 1
ATOM 1545 C CA . GLY A 1 206 ? 18.978 10.638 -24.732 1.00 60.28 206 GLY A CA 1
ATOM 1546 C C . GLY A 1 206 ? 18.855 9.228 -24.145 1.00 60.28 206 GLY A C 1
ATOM 1547 O O . GLY A 1 206 ? 18.833 8.255 -24.899 1.00 60.28 206 GLY A O 1
ATOM 1548 N N . GLU A 1 207 ? 18.742 9.095 -22.822 1.00 62.56 207 GLU A N 1
ATOM 1549 C CA . GLU A 1 207 ? 18.492 7.809 -22.170 1.00 62.56 207 GLU A CA 1
ATOM 1550 C C . GLU A 1 207 ? 17.061 7.337 -22.448 1.00 62.56 207 GLU A C 1
ATOM 1552 O O . GLU A 1 207 ? 16.093 8.063 -22.219 1.00 62.56 207 GLU A O 1
ATOM 1557 N N . ARG A 1 208 ? 16.924 6.094 -22.914 1.00 66.62 208 ARG A N 1
ATOM 1558 C CA . ARG A 1 208 ? 15.629 5.447 -23.134 1.00 66.62 208 ARG A CA 1
ATOM 1559 C C . ARG A 1 208 ? 15.434 4.344 -22.113 1.00 66.62 208 ARG A C 1
ATOM 1561 O O . ARG A 1 208 ? 16.248 3.426 -22.030 1.00 66.62 208 ARG A O 1
ATOM 1568 N N . TRP A 1 209 ? 14.337 4.421 -21.375 1.00 67.12 209 TRP A N 1
ATOM 1569 C CA . TRP A 1 209 ? 13.871 3.341 -20.519 1.00 67.12 209 TRP A CA 1
ATOM 1570 C C . TRP A 1 209 ? 12.610 2.764 -21.152 1.00 67.12 209 TRP A C 1
ATOM 1572 O O . TRP A 1 209 ? 11.678 3.503 -21.466 1.00 67.12 209 TRP A O 1
ATOM 1582 N N . ARG A 1 210 ? 12.629 1.459 -21.413 1.00 76.06 210 ARG A N 1
ATOM 1583 C CA . ARG A 1 210 ? 11.506 0.694 -21.958 1.00 76.06 210 ARG A CA 1
ATOM 1584 C C . ARG A 1 210 ? 11.307 -0.539 -21.094 1.00 76.06 210 ARG A C 1
ATOM 1586 O O . ARG A 1 210 ? 12.056 -1.514 -21.214 1.00 76.06 210 ARG A O 1
ATOM 1593 N N . GLU A 1 211 ? 10.377 -0.453 -20.151 1.00 76.62 211 GLU A N 1
ATOM 1594 C CA . GLU A 1 211 ? 9.957 -1.595 -19.335 1.00 76.62 211 GLU A CA 1
ATOM 1595 C C . GLU A 1 211 ? 9.189 -2.597 -20.218 1.00 76.62 211 GLU A C 1
ATOM 1597 O O . GLU A 1 211 ? 9.394 -3.806 -20.085 1.00 76.62 211 GLU A O 1
ATOM 1602 N N . SER A 1 212 ? 8.434 -2.104 -21.207 1.00 78.81 212 SER A N 1
ATOM 1603 C CA . SER A 1 212 ? 7.637 -2.909 -22.149 1.00 78.81 212 SER A CA 1
ATOM 1604 C C . SER A 1 212 ? 8.428 -3.859 -23.054 1.00 78.81 212 SER A C 1
ATOM 1606 O O . SER A 1 212 ? 7.876 -4.854 -23.522 1.00 78.81 212 SER A O 1
ATOM 1608 N N . ASP A 1 213 ? 9.729 -3.621 -23.252 1.00 79.19 213 ASP A N 1
ATOM 1609 C CA . ASP A 1 213 ? 10.602 -4.535 -24.004 1.00 79.19 213 ASP A CA 1
ATOM 1610 C C . ASP A 1 213 ? 10.749 -5.906 -23.322 1.00 79.19 213 ASP A C 1
ATOM 1612 O O . ASP A 1 213 ? 11.084 -6.894 -23.973 1.00 79.19 213 ASP A O 1
ATOM 1616 N N . ALA A 1 214 ? 10.584 -5.954 -21.997 1.00 78.62 214 ALA A N 1
ATOM 1617 C CA . ALA A 1 214 ? 10.821 -7.149 -21.189 1.00 78.62 214 ALA A CA 1
ATOM 1618 C C . ALA A 1 214 ? 9.593 -7.584 -20.384 1.00 78.62 214 ALA A C 1
ATOM 1620 O O . ALA A 1 214 ? 9.463 -8.774 -20.098 1.00 78.62 214 ALA A O 1
ATOM 1621 N N . TYR A 1 215 ? 8.711 -6.645 -20.029 1.00 88.06 215 TYR A N 1
ATOM 1622 C CA . TYR A 1 215 ? 7.546 -6.902 -19.193 1.00 88.06 215 TYR A CA 1
ATOM 1623 C C . TYR A 1 215 ? 6.237 -6.833 -19.983 1.00 88.06 215 TYR A C 1
ATOM 1625 O O . TYR A 1 215 ? 6.054 -5.976 -20.847 1.00 88.06 215 TYR A O 1
ATOM 1633 N N . ALA A 1 216 ? 5.311 -7.734 -19.668 1.00 92.81 216 ALA A N 1
ATOM 1634 C CA . ALA A 1 216 ? 3.927 -7.663 -20.103 1.00 92.81 216 ALA A CA 1
ATOM 1635 C C . ALA A 1 216 ? 3.122 -6.750 -19.158 1.00 92.81 216 ALA A C 1
ATOM 1637 O O . ALA A 1 216 ? 3.301 -6.845 -17.940 1.00 92.81 216 ALA A O 1
ATOM 1638 N N . PRO A 1 217 ? 2.249 -5.870 -19.686 1.00 94.56 217 PRO A N 1
ATOM 1639 C CA . PRO A 1 217 ? 1.316 -5.125 -18.852 1.00 94.56 217 PRO A CA 1
ATOM 1640 C C . PRO A 1 217 ? 0.234 -6.068 -18.319 1.00 94.56 217 PRO A C 1
ATOM 1642 O O . PRO A 1 217 ? -0.156 -7.017 -19.003 1.00 94.56 217 PRO A O 1
ATOM 1645 N N . GLY A 1 218 ? -0.280 -5.776 -17.127 1.00 95.62 218 GLY A N 1
ATOM 1646 C CA . GLY A 1 218 ? -1.499 -6.407 -16.634 1.00 95.62 218 GLY A CA 1
ATOM 1647 C C . GLY A 1 218 ? -2.733 -6.023 -17.458 1.00 95.62 218 GLY A C 1
ATOM 1648 O O . GLY A 1 218 ? -2.698 -5.114 -18.291 1.00 95.62 218 GLY A O 1
ATOM 1649 N N . ASP A 1 219 ? -3.857 -6.676 -17.172 1.00 95.31 219 ASP A N 1
ATOM 1650 C CA . ASP A 1 219 ? -5.122 -6.506 -17.900 1.00 95.31 219 ASP A CA 1
ATOM 1651 C C . ASP A 1 219 ? -6.338 -6.210 -17.002 1.00 95.31 219 ASP A C 1
ATOM 1653 O O . ASP A 1 219 ? -7.453 -6.033 -17.497 1.00 95.31 219 ASP A O 1
ATOM 1657 N N . ARG A 1 220 ? -6.140 -6.124 -15.680 1.00 97.00 220 ARG A N 1
ATOM 1658 C CA . ARG A 1 220 ? -7.220 -5.970 -14.697 1.00 97.00 220 ARG A CA 1
ATOM 1659 C C . ARG A 1 220 ? -6.870 -5.022 -13.552 1.00 97.00 220 ARG A C 1
ATOM 1661 O O . ARG A 1 220 ? -5.761 -5.039 -13.025 1.00 97.00 220 ARG A O 1
ATOM 1668 N N . ALA A 1 221 ? -7.857 -4.241 -13.118 1.00 98.25 221 ALA A N 1
ATOM 1669 C CA . ALA A 1 221 ? -7.832 -3.539 -11.836 1.00 98.25 221 ALA A CA 1
ATOM 1670 C C . ALA A 1 221 ? -8.401 -4.453 -10.739 1.00 98.25 221 ALA A C 1
ATOM 1672 O O . ALA A 1 221 ? -9.337 -5.211 -10.997 1.00 98.25 221 ALA A O 1
ATOM 1673 N N . VAL A 1 222 ? -7.842 -4.396 -9.526 1.00 98.69 222 VAL A N 1
ATOM 1674 C CA . VAL A 1 222 ? -8.174 -5.341 -8.447 1.00 98.69 222 VAL A CA 1
ATOM 1675 C C . VAL A 1 222 ? -8.432 -4.603 -7.135 1.00 98.69 222 VAL A C 1
ATOM 1677 O O . VAL A 1 222 ? -7.618 -3.783 -6.708 1.00 98.69 222 VAL A O 1
ATOM 1680 N N . VAL A 1 223 ? -9.551 -4.942 -6.491 1.00 98.75 223 VAL A N 1
ATOM 1681 C CA . VAL A 1 223 ? -9.864 -4.615 -5.094 1.00 98.75 223 VAL A CA 1
ATOM 1682 C C . VAL A 1 223 ? -10.007 -5.929 -4.331 1.00 98.75 223 VAL A C 1
ATOM 1684 O O . VAL A 1 223 ? -10.592 -6.879 -4.852 1.00 98.75 223 VAL A O 1
ATOM 1687 N N . VAL A 1 224 ? -9.461 -5.996 -3.121 1.00 98.44 224 VAL A N 1
ATOM 1688 C CA . VAL A 1 224 ? -9.542 -7.175 -2.251 1.00 98.44 224 VAL A CA 1
ATOM 1689 C C . VAL A 1 224 ? -9.861 -6.755 -0.821 1.00 98.44 224 VAL A C 1
ATOM 1691 O O . VAL A 1 224 ? -9.332 -5.756 -0.337 1.00 98.44 224 VAL A O 1
ATOM 1694 N N . ASP A 1 225 ? -10.722 -7.509 -0.143 1.00 96.50 225 ASP A N 1
ATOM 1695 C CA . ASP A 1 225 ? -11.027 -7.273 1.267 1.00 96.50 225 ASP A CA 1
ATOM 1696 C C . ASP A 1 225 ? -9.861 -7.711 2.157 1.00 96.50 225 ASP A C 1
ATOM 1698 O O . ASP A 1 225 ? -9.271 -8.779 1.968 1.00 96.50 225 ASP A O 1
ATOM 1702 N N . THR A 1 226 ? -9.529 -6.869 3.133 1.00 95.81 226 THR A N 1
ATOM 1703 C CA . THR A 1 226 ? -8.427 -7.068 4.080 1.00 95.81 226 THR A CA 1
ATOM 1704 C C . THR A 1 226 ? -8.866 -6.654 5.488 1.00 95.81 226 THR A C 1
ATOM 1706 O O . THR A 1 226 ? -9.878 -5.960 5.625 1.00 95.81 226 THR A O 1
ATOM 1709 N N . PRO A 1 227 ? -8.094 -6.981 6.540 1.00 89.69 227 PRO A N 1
ATOM 1710 C CA . PRO A 1 227 ? -8.362 -6.487 7.893 1.00 89.69 227 PRO A CA 1
ATOM 1711 C C . PRO A 1 227 ? -8.365 -4.951 8.010 1.00 89.69 227 PRO A C 1
ATOM 1713 O O . PRO A 1 227 ? -8.946 -4.412 8.944 1.00 89.69 227 PRO A O 1
ATOM 1716 N N . LEU A 1 228 ? -7.747 -4.237 7.058 1.00 91.31 228 LEU A N 1
ATOM 1717 C CA . LEU A 1 228 ? -7.715 -2.769 7.005 1.00 91.31 228 LEU A CA 1
ATOM 1718 C C . LEU A 1 228 ? -8.837 -2.158 6.139 1.00 91.31 228 LEU A C 1
ATOM 1720 O O . LEU A 1 228 ? -8.890 -0.940 5.960 1.00 91.31 228 LEU A O 1
ATOM 1724 N N . GLY A 1 229 ? -9.718 -2.987 5.571 1.00 91.69 229 GLY A N 1
ATOM 1725 C CA . GLY A 1 229 ? -10.779 -2.590 4.641 1.00 91.69 229 GLY A CA 1
ATOM 1726 C C . GLY A 1 229 ? -10.526 -3.031 3.195 1.00 91.69 229 GLY A C 1
ATOM 1727 O O . GLY A 1 229 ? -9.647 -3.851 2.917 1.00 91.69 229 GLY A O 1
ATOM 1728 N N . ALA A 1 230 ? -11.312 -2.488 2.263 1.00 96.44 230 ALA A N 1
ATOM 1729 C CA . ALA A 1 230 ? -11.229 -2.822 0.842 1.00 96.44 230 ALA A CA 1
ATOM 1730 C C . ALA A 1 230 ? -9.997 -2.156 0.205 1.00 96.44 230 ALA A C 1
ATOM 1732 O O . ALA A 1 230 ? -9.956 -0.931 0.024 1.00 96.44 230 ALA A O 1
ATOM 1733 N N . LEU A 1 231 ? -8.991 -2.967 -0.128 1.00 98.69 231 LEU A N 1
ATOM 1734 C CA . LEU A 1 231 ? -7.694 -2.538 -0.640 1.00 98.69 231 LEU A CA 1
ATOM 1735 C C . LEU A 1 231 ? -7.668 -2.556 -2.171 1.00 98.69 231 LEU A C 1
ATOM 1737 O O . LEU A 1 231 ? -7.700 -3.620 -2.787 1.00 98.69 231 LEU A O 1
ATOM 1741 N N . GLY A 1 232 ? -7.557 -1.379 -2.786 1.00 98.81 232 GLY A N 1
ATOM 1742 C CA . GLY A 1 232 ? -7.267 -1.231 -4.211 1.00 98.81 232 GLY A CA 1
ATOM 1743 C C . GLY A 1 232 ? -5.771 -1.358 -4.500 1.00 98.81 232 GLY A C 1
ATOM 1744 O O . GLY A 1 232 ? -4.947 -0.749 -3.813 1.00 98.81 232 GLY A O 1
ATOM 1745 N N . LEU A 1 233 ? -5.422 -2.139 -5.524 1.00 98.88 233 LEU A N 1
ATOM 1746 C CA . LEU A 1 233 ? -4.035 -2.442 -5.884 1.00 98.88 233 LEU A CA 1
ATOM 1747 C C . LEU A 1 233 ? -3.556 -1.606 -7.077 1.00 98.88 233 LEU A C 1
ATOM 1749 O O . LEU A 1 233 ? -4.262 -1.446 -8.072 1.00 98.88 233 LEU A O 1
ATOM 1753 N N . SER A 1 234 ? -2.336 -1.088 -6.966 1.00 98.75 234 SER A N 1
ATOM 1754 C CA . SER A 1 234 ? -1.600 -0.400 -8.030 1.00 98.75 234 SER A CA 1
ATOM 1755 C C . SER A 1 234 ? -0.100 -0.560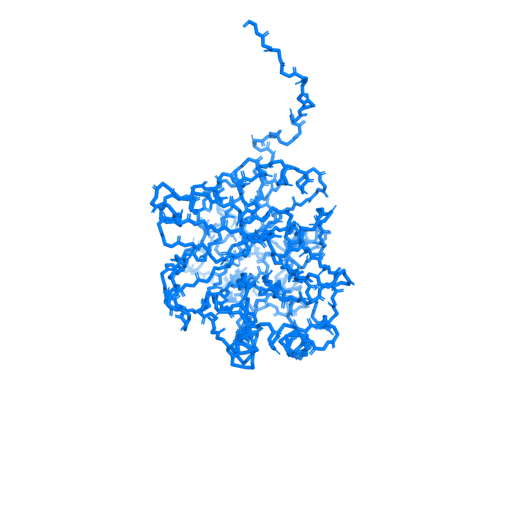 -7.785 1.00 98.75 234 SER A C 1
ATOM 1757 O O . SER A 1 234 ? 0.292 -0.888 -6.669 1.00 98.75 234 SER A O 1
ATOM 1759 N N . ILE A 1 235 ? 0.756 -0.337 -8.782 1.00 98.69 235 ILE A N 1
ATOM 1760 C CA . ILE A 1 235 ? 2.212 -0.419 -8.614 1.00 98.69 235 ILE A CA 1
ATOM 1761 C C . ILE A 1 235 ? 2.880 0.802 -9.254 1.00 98.69 235 ILE A C 1
ATOM 1763 O O . ILE A 1 235 ? 2.843 1.010 -10.468 1.00 98.69 235 ILE A O 1
ATOM 1767 N N . CYS A 1 236 ? 3.592 1.576 -8.433 1.00 97.19 236 CYS A N 1
ATOM 1768 C CA . CYS A 1 236 ? 4.544 2.600 -8.857 1.00 97.19 236 CYS A CA 1
ATOM 1769 C C . CYS A 1 236 ? 4.008 3.567 -9.927 1.00 97.19 236 CYS A C 1
ATOM 1771 O O . CYS A 1 236 ? 3.325 4.534 -9.602 1.00 97.19 236 CYS A O 1
ATOM 1773 N N . TYR A 1 237 ? 4.334 3.337 -11.202 1.00 97.00 237 TYR A N 1
ATOM 1774 C CA . TYR A 1 237 ? 3.997 4.221 -12.318 1.00 97.00 237 TYR A CA 1
ATOM 1775 C C . TYR A 1 237 ? 2.488 4.394 -12.525 1.00 97.00 237 TYR A C 1
ATOM 1777 O O . TYR A 1 237 ? 2.064 5.459 -12.983 1.00 97.00 237 TYR A O 1
ATOM 1785 N N . ASP A 1 238 ? 1.690 3.417 -12.086 1.00 98.19 238 ASP A N 1
ATOM 1786 C CA . ASP A 1 238 ? 0.229 3.489 -12.056 1.00 98.19 238 ASP A CA 1
ATOM 1787 C C . ASP A 1 238 ? -0.284 4.757 -11.356 1.00 98.19 238 ASP A C 1
ATOM 1789 O O . ASP A 1 238 ? -1.301 5.316 -11.764 1.00 98.19 238 ASP A O 1
ATOM 1793 N N . ILE A 1 239 ? 0.469 5.303 -10.390 1.00 98.06 239 ILE A N 1
ATOM 1794 C CA . ILE A 1 239 ? 0.124 6.539 -9.675 1.00 98.06 239 ILE A CA 1
ATOM 1795 C C . ILE A 1 239 ? -0.118 7.733 -10.594 1.00 98.06 239 ILE A C 1
ATOM 1797 O O . ILE A 1 239 ? -0.833 8.667 -10.234 1.00 98.06 239 ILE A O 1
ATOM 1801 N N . ARG A 1 240 ? 0.439 7.733 -11.805 1.00 97.62 240 ARG A N 1
ATOM 1802 C CA . ARG A 1 240 ? 0.261 8.827 -12.765 1.00 97.62 240 ARG A CA 1
ATOM 1803 C C . ARG A 1 240 ? -1.099 8.808 -13.462 1.00 97.62 240 ARG A C 1
ATOM 1805 O O . ARG A 1 240 ? -1.451 9.816 -14.068 1.00 97.62 240 ARG A O 1
ATOM 1812 N N . PHE A 1 241 ? -1.867 7.729 -13.327 1.00 97.88 241 PHE A N 1
ATOM 1813 C CA . PHE A 1 241 ? -3.106 7.485 -14.062 1.00 97.88 241 PHE A CA 1
ATOM 1814 C C . PHE A 1 241 ? -4.312 7.557 -13.107 1.00 97.88 241 PHE A C 1
ATOM 1816 O O . PHE A 1 241 ? -4.696 6.545 -12.519 1.00 97.88 241 PHE A O 1
ATOM 1823 N N . PRO A 1 242 ? -4.919 8.747 -12.910 1.00 97.31 242 PRO A N 1
ATOM 1824 C CA . PRO A 1 242 ? -6.013 8.936 -11.947 1.00 97.31 242 PRO A CA 1
ATOM 1825 C C . PRO A 1 242 ? -7.231 8.044 -12.223 1.00 97.31 242 PRO A C 1
ATOM 1827 O O . PRO A 1 242 ? -7.923 7.647 -11.288 1.00 97.31 242 PRO A O 1
ATOM 1830 N N . ASP A 1 243 ? -7.474 7.677 -13.485 1.00 97.12 243 ASP A N 1
ATOM 1831 C CA . ASP A 1 243 ? -8.616 6.842 -13.873 1.00 97.12 243 ASP A CA 1
ATOM 1832 C C . ASP A 1 243 ? -8.585 5.448 -13.234 1.00 97.12 243 ASP A C 1
ATOM 1834 O O . ASP A 1 243 ? -9.645 4.909 -12.911 1.00 97.12 243 ASP A O 1
ATOM 1838 N N . LEU A 1 244 ? -7.395 4.892 -12.965 1.00 98.44 244 LEU A N 1
ATOM 1839 C CA . LEU A 1 244 ? -7.269 3.639 -12.219 1.00 98.44 244 LEU A CA 1
ATOM 1840 C C . LEU A 1 244 ? -7.819 3.800 -10.796 1.00 98.44 244 LEU A C 1
ATOM 1842 O O . LEU A 1 244 ? -8.656 3.017 -10.358 1.00 98.44 244 LEU A O 1
ATOM 1846 N N . TYR A 1 245 ? -7.401 4.845 -10.084 1.00 98.31 245 TYR A N 1
ATOM 1847 C CA . TYR A 1 245 ? -7.841 5.109 -8.710 1.00 98.31 245 TYR A CA 1
ATOM 1848 C C . TYR A 1 245 ? -9.317 5.492 -8.636 1.00 98.31 245 TYR A C 1
ATOM 1850 O O . TYR A 1 245 ? -10.015 5.122 -7.686 1.00 98.31 245 TYR A O 1
ATOM 1858 N N . ARG A 1 246 ? -9.825 6.172 -9.670 1.00 96.88 246 ARG A N 1
ATOM 1859 C CA . ARG A 1 246 ? -11.260 6.382 -9.846 1.00 96.88 246 ARG A CA 1
ATOM 1860 C C . ARG A 1 246 ? -11.993 5.045 -9.933 1.00 96.88 246 ARG A C 1
ATOM 1862 O O . ARG A 1 246 ? -12.902 4.829 -9.142 1.00 96.88 246 ARG A O 1
ATOM 1869 N N . ALA A 1 247 ? -11.556 4.141 -10.812 1.00 97.44 247 ALA A N 1
ATOM 1870 C CA . ALA A 1 247 ? -12.173 2.827 -10.988 1.00 97.44 247 ALA A CA 1
ATOM 1871 C C . ALA A 1 247 ? -12.117 1.969 -9.712 1.00 97.44 247 ALA A C 1
ATOM 1873 O O . ALA A 1 247 ? -13.123 1.378 -9.330 1.00 97.44 247 ALA A O 1
ATOM 1874 N N . LEU A 1 248 ? -10.978 1.950 -9.010 1.00 98.44 248 LEU A N 1
ATOM 1875 C CA . LEU A 1 248 ? -10.824 1.228 -7.741 1.00 98.44 248 LEU A CA 1
ATOM 1876 C C . LEU A 1 248 ? -11.786 1.755 -6.665 1.00 98.44 248 LEU A C 1
ATOM 1878 O O . LEU A 1 248 ? -12.403 0.977 -5.942 1.00 98.44 248 LEU A O 1
ATOM 1882 N N . THR A 1 249 ? -11.950 3.077 -6.569 1.00 96.75 249 THR A N 1
ATOM 1883 C CA . THR A 1 249 ? -12.866 3.679 -5.586 1.00 96.75 249 THR A CA 1
ATOM 1884 C C . THR A 1 249 ? -14.335 3.588 -5.980 1.00 96.75 249 THR A C 1
ATOM 1886 O O . THR A 1 249 ? -15.171 3.428 -5.095 1.00 96.75 249 THR A O 1
ATOM 1889 N N . ASP A 1 250 ? -14.656 3.602 -7.277 1.00 95.62 250 ASP A N 1
ATOM 1890 C CA . ASP A 1 250 ? -15.997 3.267 -7.779 1.00 95.62 250 ASP A CA 1
ATOM 1891 C C . ASP A 1 250 ? -16.357 1.803 -7.446 1.00 95.62 250 ASP A C 1
ATOM 1893 O O . ASP A 1 250 ? -17.511 1.503 -7.149 1.00 95.62 250 ASP A O 1
ATOM 1897 N N . ALA A 1 251 ? -15.362 0.907 -7.415 1.00 96.75 251 ALA A N 1
ATOM 1898 C CA . ALA A 1 251 ? -15.499 -0.487 -6.984 1.00 96.75 251 ALA A CA 1
ATOM 1899 C C . ALA A 1 251 ? -15.499 -0.681 -5.451 1.00 96.75 251 ALA A C 1
ATOM 1901 O O . ALA A 1 251 ? -15.498 -1.815 -4.978 1.00 96.75 251 ALA A O 1
ATOM 1902 N N . GLY A 1 252 ? -15.516 0.403 -4.666 1.00 95.25 252 GLY A N 1
ATOM 1903 C CA . GLY A 1 252 ? -15.673 0.346 -3.211 1.00 95.25 252 GLY A CA 1
ATOM 1904 C C . GLY A 1 252 ? -14.378 0.376 -2.399 1.00 95.25 252 GLY A C 1
ATOM 1905 O O . GLY A 1 252 ? -14.455 0.266 -1.178 1.00 95.25 252 GLY A O 1
ATOM 1906 N N . ALA A 1 253 ? -13.208 0.581 -3.018 1.00 97.69 253 ALA A N 1
ATOM 1907 C CA . ALA A 1 253 ? -11.960 0.706 -2.264 1.00 97.69 253 ALA A CA 1
ATOM 1908 C C . ALA A 1 253 ? -12.035 1.829 -1.207 1.00 97.69 253 ALA A C 1
ATOM 1910 O O . ALA A 1 253 ? -12.531 2.938 -1.466 1.00 97.69 253 ALA A O 1
ATOM 1911 N N . THR A 1 254 ? -11.512 1.532 -0.017 1.00 96.44 254 THR A N 1
ATOM 1912 C CA . THR A 1 254 ? -11.364 2.450 1.129 1.00 96.44 254 THR A CA 1
ATOM 1913 C C . THR A 1 254 ? -9.897 2.712 1.478 1.00 96.44 254 THR A C 1
ATOM 1915 O O . THR A 1 254 ? -9.593 3.636 2.237 1.00 96.44 254 THR A O 1
ATOM 1918 N N . LEU A 1 255 ? -8.999 1.916 0.896 1.00 97.56 255 LEU A N 1
ATOM 1919 C CA . LEU A 1 255 ? -7.552 1.951 1.054 1.00 97.56 255 LEU A CA 1
ATOM 1920 C C . LEU A 1 255 ? -6.896 1.688 -0.308 1.00 97.56 255 LEU A C 1
ATOM 1922 O O . LEU A 1 255 ? -7.412 0.904 -1.105 1.00 97.56 255 LEU A O 1
ATOM 1926 N N . LEU A 1 256 ? -5.758 2.321 -0.582 1.00 98.75 256 LEU A N 1
ATOM 1927 C CA . LEU A 1 256 ? -4.973 2.103 -1.799 1.00 98.75 256 LEU A CA 1
ATOM 1928 C C . LEU A 1 256 ? -3.541 1.701 -1.446 1.00 98.75 256 LEU A C 1
ATOM 1930 O O . LEU A 1 256 ? -2.877 2.409 -0.689 1.00 98.75 256 LEU A O 1
ATOM 1934 N N . ALA A 1 257 ? -3.050 0.615 -2.045 1.00 98.75 257 ALA A N 1
ATOM 1935 C CA . ALA A 1 257 ? -1.633 0.262 -2.031 1.00 98.75 257 ALA A CA 1
ATOM 1936 C C . ALA A 1 257 ? -0.930 0.851 -3.258 1.00 98.75 257 ALA A C 1
ATOM 1938 O O . ALA A 1 257 ? -1.383 0.671 -4.394 1.00 98.75 257 ALA A O 1
ATOM 1939 N N . VAL A 1 258 ? 0.197 1.528 -3.028 1.00 98.81 258 VAL A N 1
ATOM 1940 C CA . VAL A 1 258 ? 1.068 2.066 -4.085 1.00 98.81 258 VAL A CA 1
ATOM 1941 C C . VAL A 1 258 ? 2.540 1.704 -3.809 1.00 98.81 258 VAL A C 1
ATOM 1943 O O . VAL A 1 258 ? 3.363 2.592 -3.579 1.00 98.81 258 VAL A O 1
ATOM 1946 N N . PRO A 1 259 ? 2.906 0.407 -3.779 1.00 98.75 259 PRO A N 1
ATOM 1947 C CA . PRO A 1 259 ? 4.296 -0.026 -3.682 1.00 98.75 259 PRO A CA 1
ATOM 1948 C C . PRO A 1 259 ? 5.130 0.529 -4.838 1.00 98.75 259 PRO A C 1
ATOM 1950 O O . PRO A 1 259 ? 4.678 0.531 -5.989 1.00 98.75 259 PRO A O 1
ATOM 1953 N N . ALA A 1 260 ? 6.349 1.002 -4.558 1.00 98.00 260 ALA A N 1
ATOM 1954 C CA . ALA A 1 260 ? 7.131 1.675 -5.591 1.00 98.00 260 ALA A CA 1
ATOM 1955 C C . ALA A 1 260 ? 8.656 1.635 -5.437 1.00 98.00 260 ALA A C 1
ATOM 1957 O O . ALA A 1 260 ? 9.201 1.581 -4.338 1.00 98.00 260 ALA A O 1
ATOM 1958 N N . ALA A 1 261 ? 9.348 1.759 -6.570 1.00 96.12 261 ALA A N 1
ATOM 1959 C CA . ALA A 1 261 ? 10.781 2.021 -6.665 1.00 96.12 261 ALA A CA 1
ATOM 1960 C C . ALA A 1 261 ? 11.062 3.342 -7.413 1.00 96.12 261 ALA A C 1
ATOM 1962 O O . ALA A 1 261 ? 11.757 3.368 -8.433 1.00 96.12 261 ALA A O 1
ATOM 1963 N N . PHE A 1 262 ? 10.499 4.458 -6.926 1.00 93.69 262 PHE A N 1
ATOM 1964 C CA . PHE A 1 262 ? 10.651 5.778 -7.556 1.00 93.69 262 PHE A CA 1
ATOM 1965 C C . PHE A 1 262 ? 12.112 6.233 -7.596 1.00 93.69 262 PHE A C 1
ATOM 1967 O O . PHE A 1 262 ? 12.827 6.168 -6.598 1.00 93.69 262 PHE A O 1
ATOM 1974 N N . THR A 1 263 ? 12.551 6.755 -8.743 1.00 92.50 263 THR A N 1
ATOM 1975 C CA . THR A 1 263 ? 13.890 7.346 -8.878 1.00 92.50 263 THR A CA 1
ATOM 1976 C C . THR A 1 263 ? 13.977 8.654 -8.101 1.00 92.50 263 THR A C 1
ATOM 1978 O O . THR A 1 263 ? 13.002 9.402 -8.047 1.00 92.50 263 THR A O 1
ATOM 1981 N N . ARG A 1 264 ? 15.150 8.991 -7.548 1.00 91.62 264 ARG A N 1
ATOM 1982 C CA . ARG A 1 264 ? 15.318 10.212 -6.731 1.00 91.62 264 ARG A CA 1
ATOM 1983 C C . ARG A 1 264 ? 14.807 11.508 -7.385 1.00 91.62 264 ARG A C 1
ATOM 1985 O O . ARG A 1 264 ? 14.051 12.210 -6.719 1.00 91.62 264 ARG A O 1
ATOM 1992 N N . PRO A 1 265 ? 15.131 11.838 -8.656 1.00 91.12 265 PRO A N 1
ATOM 1993 C CA . PRO A 1 265 ? 14.691 13.105 -9.246 1.00 91.12 265 PRO A CA 1
ATOM 1994 C C . PRO A 1 265 ? 13.170 13.192 -9.392 1.00 91.12 265 PRO A C 1
ATOM 1996 O O . PRO A 1 265 ? 12.567 14.221 -9.101 1.00 91.12 265 PRO A O 1
ATOM 1999 N N . THR A 1 266 ? 12.535 12.101 -9.832 1.00 90.44 266 THR A N 1
ATOM 2000 C CA . THR A 1 266 ? 11.078 12.080 -10.007 1.00 90.44 266 THR A CA 1
ATOM 2001 C C . THR A 1 266 ? 10.342 11.935 -8.683 1.00 90.44 266 THR A C 1
ATOM 2003 O O . THR A 1 266 ? 9.244 12.471 -8.558 1.00 90.44 266 THR A O 1
ATOM 2006 N N . GLY A 1 267 ? 10.948 11.257 -7.708 1.00 92.81 267 GLY A N 1
ATOM 2007 C CA . GLY A 1 267 ? 10.456 11.147 -6.345 1.00 92.81 267 GLY A CA 1
ATOM 2008 C C . GLY A 1 267 ? 10.381 12.509 -5.671 1.00 92.81 267 GLY A C 1
ATOM 2009 O O . GLY A 1 267 ? 9.289 12.942 -5.318 1.00 92.81 267 GLY A O 1
ATOM 2010 N N . ALA A 1 268 ? 11.502 13.234 -5.644 1.00 95.06 268 ALA A N 1
ATOM 2011 C CA . ALA A 1 268 ? 11.593 14.570 -5.058 1.00 95.06 268 ALA A CA 1
ATOM 2012 C C . ALA A 1 268 ? 10.594 15.573 -5.655 1.00 95.06 268 ALA A C 1
ATOM 2014 O O . ALA A 1 268 ? 10.120 16.464 -4.957 1.00 95.06 268 ALA A O 1
ATOM 2015 N N . ALA A 1 269 ? 10.268 15.436 -6.944 1.00 95.88 269 ALA A N 1
ATOM 2016 C CA . ALA A 1 269 ? 9.345 16.339 -7.622 1.00 95.88 269 ALA A CA 1
ATOM 2017 C C . ALA A 1 269 ? 7.867 15.931 -7.508 1.00 95.88 269 ALA A C 1
ATOM 2019 O O . ALA A 1 269 ? 6.997 16.798 -7.533 1.00 95.88 269 ALA A O 1
ATOM 2020 N N . HIS A 1 270 ? 7.558 14.630 -7.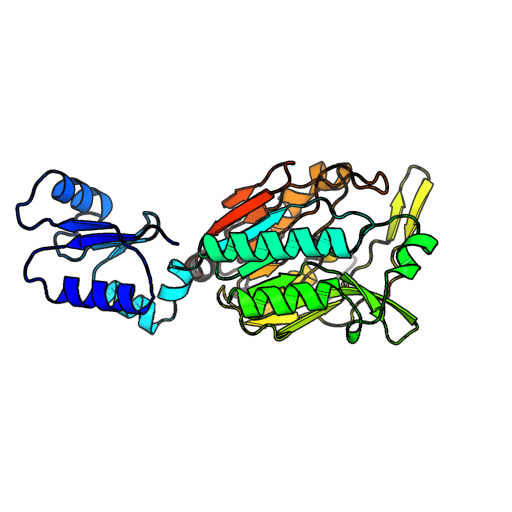462 1.00 98.06 270 HIS A N 1
ATOM 2021 C CA . HIS A 1 270 ? 6.195 14.153 -7.724 1.00 98.06 270 HIS A CA 1
ATOM 2022 C C . HIS A 1 270 ? 5.614 13.218 -6.666 1.00 98.06 270 HIS A C 1
ATOM 2024 O O . HIS A 1 270 ? 4.392 13.113 -6.609 1.00 98.06 270 HIS A O 1
ATOM 2030 N N . TRP A 1 271 ? 6.433 12.513 -5.880 1.00 98.31 271 TRP A N 1
ATOM 2031 C CA . TRP A 1 271 ? 5.974 11.385 -5.059 1.00 98.31 271 TRP A CA 1
ATOM 2032 C C . TRP A 1 271 ? 4.868 11.786 -4.082 1.00 98.31 271 TRP A C 1
ATOM 2034 O O . TRP A 1 271 ? 3.725 11.351 -4.229 1.00 98.31 271 TRP A O 1
ATOM 2044 N N . HIS A 1 272 ? 5.165 12.709 -3.165 1.00 98.62 272 HIS A N 1
ATOM 2045 C CA . HIS A 1 272 ? 4.193 13.207 -2.192 1.00 98.62 272 HIS A CA 1
ATOM 2046 C C . HIS A 1 272 ? 2.989 13.869 -2.857 1.00 98.62 272 HIS A C 1
ATOM 2048 O O . HIS A 1 272 ? 1.856 13.633 -2.449 1.00 98.62 272 HIS A O 1
ATOM 2054 N N . THR A 1 273 ? 3.207 14.685 -3.891 1.00 98.69 273 THR A N 1
ATOM 2055 C CA . THR A 1 273 ? 2.122 15.404 -4.573 1.00 98.69 273 THR A CA 1
ATOM 2056 C C . THR A 1 273 ? 1.126 14.444 -5.212 1.00 98.69 273 THR A C 1
ATOM 2058 O O . THR A 1 273 ? -0.077 14.606 -5.023 1.00 98.69 273 THR A O 1
ATOM 2061 N N . LEU A 1 274 ? 1.609 13.436 -5.942 1.00 98.75 274 LEU A N 1
ATOM 2062 C CA . LEU A 1 274 ? 0.744 12.467 -6.608 1.00 98.75 274 LEU A CA 1
ATOM 2063 C C . LEU A 1 274 ? 0.019 11.583 -5.593 1.00 98.75 274 LEU A C 1
ATOM 2065 O O . LEU A 1 274 ? -1.187 11.400 -5.726 1.00 98.75 274 LEU A O 1
ATOM 2069 N N . LEU A 1 275 ? 0.707 11.090 -4.557 1.00 98.81 275 LEU A N 1
ATOM 2070 C CA . LEU A 1 275 ? 0.074 10.242 -3.543 1.00 98.81 275 LEU A CA 1
ATOM 2071 C C . LEU A 1 275 ? -1.018 10.995 -2.779 1.00 98.81 275 LEU A C 1
ATOM 2073 O O . LEU A 1 275 ? -2.122 10.478 -2.610 1.00 98.81 275 LEU A O 1
ATOM 2077 N N . ARG A 1 276 ? -0.746 12.244 -2.380 1.00 98.75 276 ARG A N 1
ATOM 2078 C CA . ARG A 1 276 ? -1.745 13.093 -1.719 1.00 98.75 276 ARG A CA 1
ATOM 2079 C C . ARG A 1 276 ? -2.916 13.395 -2.644 1.00 98.75 276 ARG A C 1
ATOM 2081 O O . ARG A 1 276 ? -4.054 13.336 -2.198 1.00 98.75 276 ARG A O 1
ATOM 2088 N N . ALA A 1 277 ? -2.663 13.652 -3.929 1.00 98.62 277 ALA A N 1
ATOM 2089 C CA . ALA A 1 277 ? -3.734 13.830 -4.904 1.00 98.62 277 ALA A CA 1
ATOM 2090 C C . ALA A 1 277 ? -4.641 12.589 -4.985 1.00 98.62 277 ALA A C 1
ATOM 2092 O O . ALA A 1 277 ? -5.858 12.752 -4.943 1.00 98.62 277 ALA A O 1
ATOM 2093 N N . ARG A 1 278 ? -4.078 11.367 -5.015 1.00 98.56 278 ARG A N 1
ATOM 2094 C CA . ARG A 1 278 ? -4.870 10.120 -5.007 1.00 98.56 278 ARG A CA 1
ATOM 2095 C C . ARG A 1 278 ? -5.689 9.952 -3.735 1.00 98.56 278 ARG A C 1
ATOM 2097 O O . ARG A 1 278 ? -6.858 9.596 -3.832 1.00 98.56 278 ARG A O 1
ATOM 2104 N N . ALA A 1 279 ? -5.119 10.257 -2.572 1.00 98.31 279 ALA A N 1
ATOM 2105 C CA . ALA A 1 279 ? -5.852 10.199 -1.309 1.00 98.31 279 ALA A CA 1
ATOM 2106 C C . ALA A 1 279 ? -7.058 11.158 -1.307 1.00 98.31 279 ALA A C 1
ATOM 2108 O O . ALA A 1 279 ? -8.179 10.749 -1.006 1.00 98.31 279 ALA A O 1
ATOM 2109 N N . ILE A 1 280 ? -6.837 12.408 -1.735 1.00 98.25 280 ILE A N 1
ATOM 2110 C CA . ILE A 1 280 ? -7.843 13.480 -1.736 1.00 98.25 280 ILE A CA 1
ATOM 2111 C C . ILE A 1 280 ? -8.949 13.216 -2.766 1.00 98.25 280 ILE A C 1
ATOM 2113 O O . ILE A 1 280 ? -10.131 13.249 -2.432 1.00 98.25 280 ILE A O 1
ATOM 2117 N N . GLU A 1 281 ? -8.597 12.969 -4.031 1.00 96.50 281 GLU A N 1
ATOM 2118 C CA . GLU A 1 281 ? -9.588 12.864 -5.117 1.00 96.50 281 GLU A CA 1
ATOM 2119 C C . GLU A 1 281 ? -10.416 11.575 -5.037 1.00 96.50 281 GLU A C 1
ATOM 2121 O O . GLU A 1 281 ? -11.560 11.513 -5.506 1.00 96.50 281 GLU A O 1
ATOM 2126 N N . ALA A 1 282 ? -9.829 10.534 -4.445 1.00 95.69 282 ALA A N 1
ATOM 2127 C CA . ALA A 1 282 ? -10.462 9.242 -4.273 1.00 95.69 282 ALA A CA 1
ATOM 2128 C C . ALA A 1 282 ? -11.100 9.094 -2.874 1.00 95.69 282 ALA A C 1
ATOM 2130 O O . ALA A 1 282 ? -11.895 8.178 -2.665 1.00 95.69 282 ALA A O 1
ATOM 2131 N N . GLY A 1 283 ? -10.827 10.022 -1.945 1.00 96.00 283 GLY A N 1
ATOM 2132 C CA . GLY A 1 283 ? -11.398 10.066 -0.597 1.00 96.00 283 GLY A CA 1
ATOM 2133 C C . GLY A 1 283 ? -11.128 8.783 0.184 1.00 96.00 283 GLY A C 1
ATOM 2134 O O . GLY A 1 283 ? -12.074 8.161 0.674 1.00 96.00 283 GLY A O 1
ATOM 2135 N N . VAL A 1 284 ? -9.866 8.350 0.220 1.00 97.50 284 VAL A N 1
ATOM 2136 C CA . VAL A 1 284 ? -9.395 7.078 0.804 1.00 97.50 284 VAL A CA 1
ATOM 2137 C C . VAL A 1 284 ? -8.014 7.234 1.426 1.00 97.50 284 VAL A C 1
ATOM 2139 O O . VAL A 1 284 ? -7.281 8.162 1.096 1.00 97.50 284 VAL A O 1
ATOM 2142 N N . HIS A 1 285 ? -7.640 6.287 2.283 1.00 98.06 285 HIS A N 1
ATOM 2143 C CA . HIS A 1 285 ? -6.261 6.180 2.744 1.00 98.06 285 HIS A CA 1
ATOM 2144 C C . HIS A 1 285 ? -5.349 5.687 1.617 1.00 98.06 285 HIS A C 1
ATOM 2146 O O . HIS A 1 285 ? -5.758 4.883 0.774 1.00 98.06 285 HIS A O 1
ATOM 2152 N N . VAL A 1 286 ? -4.091 6.119 1.638 1.00 98.75 286 VAL A N 1
ATOM 2153 C CA . VAL A 1 286 ? -3.043 5.648 0.724 1.00 98.75 286 VAL A CA 1
ATOM 2154 C C . VAL A 1 286 ? -1.863 5.136 1.536 1.00 98.75 286 VAL A C 1
ATOM 2156 O O . VAL A 1 286 ? -1.376 5.844 2.414 1.00 98.75 286 VAL A O 1
ATOM 2159 N N . ILE A 1 287 ? -1.391 3.931 1.213 1.00 98.69 287 ILE A N 1
ATOM 2160 C CA . ILE A 1 287 ? -0.206 3.300 1.799 1.00 98.69 287 ILE A CA 1
ATOM 2161 C C . ILE A 1 287 ? 0.774 2.968 0.682 1.00 98.69 287 ILE A C 1
ATOM 2163 O O . ILE A 1 287 ? 0.488 2.171 -0.212 1.00 98.69 287 ILE A O 1
ATOM 2167 N N . ALA A 1 288 ? 1.936 3.604 0.720 1.00 98.75 288 ALA A N 1
ATOM 2168 C CA . ALA A 1 288 ? 2.921 3.546 -0.344 1.00 98.75 288 ALA A CA 1
ATOM 2169 C C . ALA A 1 288 ? 4.278 3.121 0.216 1.00 98.75 288 ALA A C 1
ATOM 2171 O O . A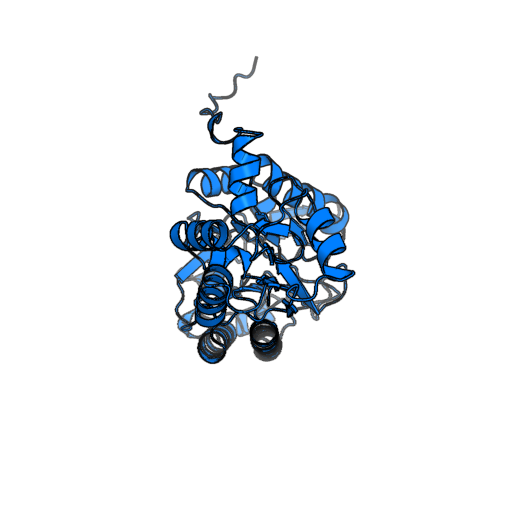LA A 1 288 ? 5.080 3.955 0.633 1.00 98.75 288 ALA A O 1
ATOM 2172 N N . ALA A 1 289 ? 4.527 1.811 0.244 1.00 98.88 289 ALA A N 1
ATOM 2173 C CA . ALA A 1 289 ? 5.824 1.252 0.612 1.00 98.88 289 ALA A CA 1
ATOM 2174 C C . ALA A 1 289 ? 6.843 1.486 -0.513 1.00 98.88 289 ALA A C 1
ATOM 2176 O O . ALA A 1 289 ? 6.586 1.171 -1.677 1.00 98.88 289 ALA A O 1
ATOM 2177 N N . ALA A 1 290 ? 8.008 2.029 -0.181 1.00 98.75 290 ALA A N 1
ATOM 2178 C CA . ALA A 1 290 ? 8.982 2.483 -1.160 1.00 98.75 290 ALA A CA 1
ATOM 2179 C C . ALA A 1 290 ? 10.352 1.820 -0.988 1.00 98.75 290 ALA A C 1
ATOM 2181 O O . ALA A 1 290 ? 10.832 1.579 0.121 1.00 98.75 290 ALA A O 1
ATOM 2182 N N . GLN A 1 291 ? 11.012 1.562 -2.115 1.00 98.69 291 GLN A N 1
ATOM 2183 C CA . GLN A 1 291 ? 12.447 1.312 -2.134 1.00 98.69 291 GLN A CA 1
ATOM 2184 C C . GLN A 1 291 ? 13.195 2.606 -1.788 1.00 98.69 291 GLN A C 1
ATOM 2186 O O . GLN A 1 291 ? 12.774 3.694 -2.192 1.00 98.69 291 GLN A O 1
ATOM 2191 N N . THR A 1 292 ? 14.328 2.492 -1.097 1.00 98.62 292 THR A N 1
ATOM 2192 C CA . THR A 1 292 ? 15.192 3.628 -0.751 1.00 98.62 292 THR A CA 1
ATOM 2193 C C . THR A 1 292 ? 16.674 3.360 -1.018 1.00 98.62 292 THR A C 1
ATOM 2195 O O . THR A 1 292 ? 17.106 2.221 -1.204 1.00 98.62 292 THR A O 1
ATOM 2198 N N . GLY A 1 293 ? 17.485 4.417 -0.962 1.00 97.19 293 GLY A N 1
ATOM 2199 C CA . GLY A 1 293 ? 18.939 4.314 -0.912 1.00 97.19 293 GLY A CA 1
ATOM 2200 C C . GLY A 1 293 ? 19.593 4.118 -2.278 1.00 97.19 293 GLY A C 1
ATOM 2201 O O . GLY A 1 293 ? 19.107 4.609 -3.302 1.00 97.19 293 GLY A O 1
ATOM 2202 N N . THR A 1 294 ? 20.747 3.451 -2.263 1.00 97.38 294 THR A N 1
ATOM 2203 C CA . THR A 1 294 ? 21.512 3.064 -3.453 1.00 97.38 294 THR A CA 1
ATOM 2204 C C . THR A 1 294 ? 21.557 1.546 -3.519 1.00 97.38 294 THR A C 1
ATOM 2206 O O . THR A 1 294 ? 22.101 0.898 -2.628 1.00 97.38 294 THR A O 1
ATOM 2209 N N . HIS A 1 295 ? 20.994 0.986 -4.579 1.00 96.56 295 HIS A N 1
ATOM 2210 C CA . HIS A 1 295 ? 20.906 -0.451 -4.795 1.00 96.56 295 HIS A CA 1
ATOM 2211 C C . HIS A 1 295 ? 22.225 -1.030 -5.318 1.00 96.56 295 HIS A C 1
ATOM 2213 O O . HIS A 1 295 ? 23.080 -0.317 -5.852 1.00 96.56 295 HIS A O 1
ATOM 2219 N N . ALA A 1 296 ? 22.368 -2.355 -5.231 1.00 94.19 296 ALA A N 1
ATOM 2220 C CA . ALA A 1 296 ? 23.542 -3.075 -5.730 1.00 94.19 296 ALA A CA 1
ATOM 2221 C C . ALA A 1 296 ? 23.776 -2.887 -7.248 1.00 94.19 296 ALA A C 1
ATOM 2223 O O . ALA A 1 296 ? 24.912 -2.956 -7.716 1.00 94.19 296 ALA A O 1
ATOM 2224 N N . ASP A 1 297 ? 22.728 -2.582 -8.022 1.00 89.31 297 ASP A N 1
ATOM 2225 C CA . ASP A 1 297 ? 22.814 -2.259 -9.454 1.00 89.31 297 ASP A CA 1
ATOM 2226 C C . ASP A 1 297 ? 23.234 -0.796 -9.744 1.00 89.31 297 ASP A C 1
ATOM 2228 O O . ASP A 1 297 ? 23.333 -0.400 -10.914 1.00 89.31 297 ASP A O 1
ATOM 2232 N N . ARG A 1 298 ? 23.530 -0.016 -8.690 1.00 90.62 298 ARG A N 1
ATOM 2233 C CA . ARG A 1 298 ? 23.835 1.429 -8.665 1.00 90.62 298 ARG A CA 1
ATOM 2234 C C . ARG A 1 298 ? 22.641 2.356 -8.901 1.00 90.62 298 ARG A C 1
ATOM 2236 O O . ARG A 1 298 ? 22.838 3.568 -9.003 1.00 90.62 298 ARG A O 1
ATOM 2243 N N . ARG A 1 299 ? 21.415 1.835 -8.996 1.00 90.38 299 ARG A N 1
ATOM 2244 C CA . ARG A 1 299 ? 20.203 2.662 -9.022 1.00 90.38 299 ARG A CA 1
ATOM 2245 C C . ARG A 1 299 ? 20.046 3.376 -7.691 1.00 90.38 299 ARG A C 1
ATOM 2247 O O . ARG A 1 299 ? 20.357 2.819 -6.643 1.00 90.38 299 ARG A O 1
ATOM 2254 N N . THR A 1 300 ? 19.507 4.586 -7.737 1.00 94.50 300 THR A N 1
ATOM 2255 C CA . THR A 1 300 ? 19.109 5.317 -6.541 1.00 94.50 300 THR A CA 1
ATOM 2256 C C . THR A 1 300 ? 17.604 5.525 -6.524 1.00 94.50 300 THR A C 1
ATOM 2258 O O . THR A 1 300 ? 17.008 5.993 -7.501 1.00 94.50 300 THR A O 1
ATOM 2261 N N . THR A 1 301 ? 16.986 5.165 -5.408 1.00 97.19 301 THR A N 1
ATOM 2262 C CA . THR A 1 301 ? 15.550 5.323 -5.178 1.00 97.19 301 THR A CA 1
ATOM 2263 C C . THR A 1 301 ? 15.298 6.362 -4.099 1.00 97.19 301 THR A C 1
ATOM 2265 O O . THR A 1 301 ? 16.193 6.716 -3.327 1.00 97.19 301 THR A O 1
ATOM 2268 N N . TYR A 1 302 ? 14.104 6.943 -4.143 1.00 98.25 302 TYR A N 1
ATOM 2269 C CA . TYR A 1 302 ? 13.755 8.113 -3.349 1.00 98.25 302 TYR A CA 1
ATOM 2270 C C . TYR A 1 302 ? 13.510 7.789 -1.871 1.00 98.25 302 TYR A C 1
ATOM 2272 O O . TYR A 1 302 ? 13.815 8.622 -1.027 1.00 98.25 302 TYR A O 1
ATOM 2280 N N . GLY A 1 303 ? 13.014 6.590 -1.553 1.00 98.25 303 GLY A N 1
ATOM 2281 C CA . GLY A 1 303 ? 12.480 6.290 -0.229 1.00 98.25 303 GLY A CA 1
ATOM 2282 C C . GLY A 1 303 ? 11.144 6.987 -0.019 1.00 98.25 303 GLY A C 1
ATOM 2283 O O . GLY A 1 303 ? 10.297 6.986 -0.914 1.00 98.25 303 GLY A O 1
ATOM 2284 N N . HIS A 1 304 ? 10.980 7.594 1.150 1.00 98.62 304 HIS A N 1
ATOM 2285 C CA . HIS A 1 304 ? 9.761 8.262 1.587 1.00 98.62 304 HIS A CA 1
ATOM 2286 C C . HIS A 1 304 ? 8.536 7.353 1.501 1.00 98.62 304 HIS A C 1
ATOM 2288 O O . HIS A 1 304 ? 7.508 7.723 0.935 1.00 98.62 304 HIS A O 1
ATOM 2294 N N . SER A 1 305 ? 8.645 6.142 2.049 1.00 98.88 305 SER A N 1
ATOM 2295 C CA . SER A 1 305 ? 7.474 5.300 2.283 1.00 98.88 305 SER A CA 1
ATOM 2296 C C . SER A 1 305 ? 6.453 6.097 3.091 1.00 98.88 305 SER A C 1
ATOM 2298 O O . SER A 1 305 ? 6.807 6.707 4.104 1.00 98.88 305 SER A O 1
ATOM 2300 N N . LEU A 1 306 ? 5.217 6.142 2.595 1.00 98.62 306 LEU A N 1
ATOM 2301 C CA . LEU A 1 306 ? 4.260 7.185 2.952 1.00 98.62 306 LEU A CA 1
ATOM 2302 C C . LEU A 1 306 ? 2.892 6.594 3.293 1.00 98.62 306 LEU A C 1
ATOM 2304 O O . LEU A 1 306 ? 2.393 5.722 2.579 1.00 98.62 306 LEU A O 1
ATOM 2308 N N . ALA A 1 307 ? 2.266 7.123 4.342 1.00 98.62 307 ALA A N 1
ATOM 2309 C CA . ALA A 1 307 ? 0.861 6.896 4.658 1.00 98.62 307 ALA A CA 1
ATOM 2310 C C . ALA A 1 307 ? 0.110 8.227 4.670 1.00 98.62 307 ALA A C 1
ATOM 2312 O O . ALA A 1 307 ? 0.592 9.204 5.247 1.00 98.62 307 ALA A O 1
ATOM 2313 N N . ILE A 1 308 ? -1.056 8.279 4.030 1.00 98.69 308 ILE A N 1
ATOM 2314 C CA . ILE A 1 308 ? -1.857 9.501 3.891 1.00 98.69 308 ILE A CA 1
ATOM 2315 C C . ILE A 1 308 ? -3.321 9.196 4.205 1.00 98.69 308 ILE A C 1
ATOM 2317 O O . ILE A 1 308 ? -3.845 8.167 3.775 1.00 98.69 308 ILE A O 1
ATOM 2321 N N . ASP A 1 309 ? -3.976 10.102 4.928 1.00 96.88 309 ASP A N 1
ATOM 2322 C CA . ASP A 1 309 ? -5.402 10.025 5.239 1.00 96.88 309 ASP A CA 1
ATOM 2323 C C . ASP A 1 309 ? -6.292 10.491 4.056 1.00 96.88 309 ASP A C 1
ATOM 2325 O O . ASP A 1 309 ? -5.820 11.144 3.123 1.00 96.88 309 ASP A O 1
ATOM 2329 N N . PRO A 1 310 ? -7.610 10.226 4.080 1.00 96.38 310 PRO A N 1
ATOM 2330 C CA . PRO A 1 310 ? -8.543 10.656 3.033 1.00 96.38 310 PRO A CA 1
ATOM 2331 C C . PRO A 1 310 ? -8.637 12.175 2.811 1.00 96.38 310 PRO A C 1
ATOM 2333 O O . PRO A 1 310 ? -9.172 12.605 1.791 1.00 96.38 310 PRO A O 1
ATOM 2336 N N . TRP A 1 311 ? -8.165 12.997 3.753 1.00 96.69 311 TRP A N 1
ATOM 2337 C CA . TRP A 1 311 ? -8.102 14.457 3.627 1.00 96.69 311 TRP A CA 1
ATOM 2338 C C . TRP A 1 311 ? -6.804 14.938 2.957 1.00 96.69 311 TRP A C 1
ATOM 2340 O O . TRP A 1 311 ? -6.672 16.112 2.604 1.00 96.69 311 TRP A O 1
ATOM 2350 N N . GLY A 1 312 ? -5.840 14.038 2.751 1.00 97.25 312 GLY A N 1
ATOM 2351 C CA . GLY A 1 312 ? -4.522 14.352 2.216 1.00 97.25 312 GLY A CA 1
ATOM 2352 C C . GLY A 1 312 ? -3.507 14.761 3.283 1.00 97.25 312 GLY A C 1
ATOM 2353 O O . GLY A 1 312 ? -2.484 15.363 2.931 1.00 97.25 312 GLY A O 1
ATOM 2354 N N . GLU A 1 313 ? -3.772 14.490 4.560 1.00 97.12 313 GLU A N 1
ATOM 2355 C CA . GLU A 1 313 ? -2.815 14.638 5.655 1.00 97.12 313 GLU A CA 1
ATOM 2356 C C . GLU A 1 313 ? -1.820 13.473 5.644 1.00 97.12 313 GLU A C 1
ATOM 2358 O O . GLU A 1 313 ? -2.205 12.313 5.521 1.00 97.12 313 GLU A O 1
ATOM 2363 N N . VAL A 1 314 ? -0.524 13.778 5.743 1.00 98.19 314 VAL A N 1
ATOM 2364 C CA . VAL A 1 314 ? 0.524 12.752 5.816 1.00 98.19 314 VAL A CA 1
ATOM 2365 C C . VAL A 1 314 ? 0.573 12.218 7.244 1.00 98.19 314 VAL A C 1
ATOM 2367 O O . VAL A 1 314 ? 0.960 12.943 8.155 1.00 98.19 314 VAL A O 1
ATOM 2370 N N . LEU A 1 315 ? 0.202 10.951 7.414 1.00 95.19 315 LEU A N 1
ATOM 2371 C CA . LEU A 1 315 ? 0.201 10.247 8.698 1.00 95.19 315 LEU A CA 1
ATOM 2372 C C . LEU A 1 315 ? 1.592 9.711 9.059 1.00 95.19 315 LEU A C 1
ATOM 2374 O O . LEU A 1 315 ? 1.960 9.653 10.227 1.00 95.19 315 LEU A O 1
ATOM 2378 N N . LEU A 1 316 ? 2.369 9.316 8.048 1.00 97.94 316 LEU A N 1
ATOM 2379 C CA . LEU A 1 316 ? 3.726 8.798 8.204 1.00 97.94 316 LEU A CA 1
ATOM 2380 C C . LEU A 1 316 ? 4.546 9.121 6.955 1.00 97.94 316 LEU A C 1
ATOM 2382 O O . LEU A 1 316 ? 4.077 8.874 5.847 1.00 97.94 316 LEU A O 1
ATOM 2386 N N . ASP A 1 317 ? 5.776 9.600 7.151 1.00 98.56 317 ASP A N 1
ATOM 2387 C CA . ASP A 1 317 ? 6.833 9.695 6.138 1.00 98.56 317 ASP A CA 1
ATOM 2388 C C . ASP A 1 317 ? 8.127 9.122 6.727 1.00 98.56 317 ASP A C 1
ATOM 2390 O O . ASP A 1 317 ? 8.644 9.625 7.725 1.00 98.56 317 ASP A O 1
ATOM 2394 N N . MET A 1 318 ? 8.641 8.051 6.123 1.00 98.56 318 MET A N 1
ATOM 2395 C CA . MET A 1 318 ? 9.833 7.351 6.612 1.00 98.56 318 MET A CA 1
ATOM 2396 C C . MET A 1 318 ? 11.160 8.001 6.187 1.00 98.56 318 MET A C 1
ATOM 2398 O O . MET A 1 318 ? 12.231 7.520 6.565 1.00 98.56 318 MET A O 1
ATOM 2402 N N . GLY A 1 319 ? 11.130 9.081 5.399 1.00 98.38 319 GLY A N 1
ATOM 2403 C CA . GLY A 1 319 ? 12.339 9.722 4.887 1.00 98.38 319 GLY A CA 1
ATOM 2404 C C . GLY A 1 319 ? 13.176 8.764 4.037 1.00 98.38 319 GLY A C 1
ATOM 2405 O O . GLY A 1 319 ? 12.644 7.901 3.346 1.00 98.38 319 GLY A O 1
ATOM 2406 N N . GLU A 1 320 ? 14.503 8.867 4.099 1.00 97.69 320 GLU A N 1
ATOM 2407 C CA . GLU A 1 320 ? 15.395 8.053 3.257 1.00 97.69 320 GLU A CA 1
ATOM 2408 C C . GLU A 1 320 ? 15.913 6.765 3.924 1.00 97.69 320 GLU A C 1
ATOM 2410 O O . GLU A 1 320 ? 16.498 5.915 3.250 1.00 97.69 320 GLU A O 1
ATOM 2415 N N . ALA A 1 321 ? 15.745 6.589 5.235 1.00 97.56 321 ALA A N 1
ATOM 2416 C CA . ALA A 1 321 ? 16.338 5.457 5.950 1.00 97.56 321 ALA A CA 1
ATOM 2417 C C . ALA A 1 321 ? 15.534 4.163 5.744 1.00 97.56 321 ALA A C 1
ATOM 2419 O O . ALA A 1 321 ? 14.311 4.162 5.857 1.00 97.56 321 ALA A O 1
ATOM 2420 N N . ALA A 1 322 ? 16.207 3.044 5.469 1.00 98.38 322 ALA A N 1
ATOM 2421 C CA . ALA A 1 322 ? 15.549 1.738 5.471 1.00 98.38 322 ALA A CA 1
ATOM 2422 C C . ALA A 1 322 ? 15.082 1.374 6.892 1.00 98.38 322 ALA A C 1
ATOM 2424 O O . ALA A 1 322 ? 15.770 1.675 7.868 1.00 98.38 322 ALA A O 1
ATOM 2425 N N . GLY A 1 323 ? 13.932 0.717 7.006 1.00 98.38 323 GLY A N 1
ATOM 2426 C CA . GLY A 1 323 ? 13.345 0.348 8.289 1.00 98.38 323 GLY A CA 1
ATOM 2427 C C . GLY A 1 323 ? 11.867 -0.007 8.188 1.00 98.38 323 GLY A C 1
ATOM 2428 O O . GLY A 1 323 ? 11.321 -0.153 7.095 1.00 98.38 323 GLY A O 1
ATOM 2429 N N . LEU A 1 324 ? 11.229 -0.126 9.349 1.00 98.25 324 LEU A N 1
ATOM 2430 C CA . LEU A 1 324 ? 9.789 -0.321 9.493 1.00 98.25 324 LEU A CA 1
ATOM 2431 C C . LEU A 1 324 ? 9.147 0.931 10.083 1.00 98.25 324 LEU A C 1
ATOM 2433 O O . LEU A 1 324 ? 9.662 1.506 11.041 1.00 98.25 324 LEU A O 1
ATOM 2437 N N . GLY A 1 325 ? 8.021 1.333 9.508 1.00 96.81 325 GLY A N 1
ATOM 2438 C CA . GLY A 1 325 ? 7.138 2.357 10.049 1.00 96.81 325 GLY A CA 1
ATOM 2439 C C . GLY A 1 325 ? 5.776 1.760 10.376 1.00 96.81 325 GLY A C 1
ATOM 2440 O O . GLY A 1 325 ? 5.368 0.770 9.770 1.00 96.81 325 GLY A O 1
ATOM 2441 N N . PHE A 1 326 ? 5.072 2.364 11.327 1.00 94.19 326 PHE A N 1
ATOM 2442 C CA . PHE A 1 326 ? 3.752 1.919 11.765 1.00 94.19 326 PHE A CA 1
ATOM 2443 C C . PHE A 1 326 ? 2.775 3.080 11.695 1.00 94.19 326 PHE A C 1
ATOM 2445 O O . PHE A 1 326 ? 3.130 4.212 12.024 1.00 94.19 326 PHE A O 1
ATOM 2452 N N . VAL A 1 327 ? 1.554 2.794 11.260 1.00 91.44 327 VAL A N 1
ATOM 2453 C CA . VAL A 1 327 ? 0.498 3.793 11.119 1.00 91.44 327 VAL A CA 1
ATOM 2454 C C . VAL A 1 327 ? -0.855 3.178 11.457 1.00 91.44 327 VAL A C 1
ATOM 2456 O O . VAL A 1 327 ? -1.126 2.018 11.145 1.00 91.44 327 VAL A O 1
ATOM 2459 N N . GLU A 1 328 ? -1.701 3.958 12.113 1.00 84.25 328 GLU A N 1
ATOM 2460 C CA . GLU A 1 328 ? -3.089 3.602 12.396 1.00 84.25 328 GLU A CA 1
ATOM 2461 C C . GLU A 1 328 ? -3.970 3.969 11.204 1.00 84.25 328 GLU A C 1
ATOM 2463 O O . GLU A 1 328 ? -3.840 5.053 10.630 1.00 84.25 328 GLU A O 1
ATOM 2468 N N . ILE A 1 329 ? -4.855 3.051 10.817 1.00 84.69 329 ILE A N 1
ATOM 2469 C CA . ILE A 1 329 ? -5.775 3.241 9.697 1.00 84.69 329 ILE A CA 1
ATOM 2470 C C . ILE A 1 329 ? -7.188 3.220 10.256 1.00 84.69 329 ILE A C 1
ATOM 2472 O O . ILE A 1 329 ? -7.703 2.158 10.580 1.00 84.69 329 ILE A O 1
ATOM 2476 N N . ASP A 1 330 ? -7.818 4.390 10.349 1.00 79.31 330 ASP A N 1
ATOM 2477 C CA . ASP A 1 330 ? -9.185 4.525 10.855 1.00 79.31 330 ASP A CA 1
ATOM 2478 C C . ASP A 1 330 ? -10.207 4.480 9.702 1.00 79.31 330 ASP A C 1
ATOM 2480 O O . ASP A 1 330 ? -10.361 5.468 8.975 1.00 79.31 330 ASP A O 1
ATOM 2484 N N . PRO A 1 331 ? -10.997 3.405 9.519 1.00 75.75 331 PRO A N 1
ATOM 2485 C CA . PRO A 1 331 ? -11.995 3.361 8.451 1.00 75.75 331 PRO A CA 1
ATOM 2486 C C . PRO A 1 331 ? -13.115 4.386 8.631 1.00 75.75 331 PRO A C 1
ATOM 2488 O O . PRO A 1 331 ? -13.756 4.782 7.651 1.00 75.75 331 PRO A O 1
ATOM 2491 N N . ALA A 1 332 ? -13.362 4.851 9.860 1.00 77.38 332 ALA A N 1
ATOM 2492 C CA . ALA A 1 332 ? -14.354 5.886 10.116 1.00 77.38 332 ALA A CA 1
ATOM 2493 C C . ALA A 1 332 ? -13.990 7.191 9.409 1.00 77.38 332 ALA A C 1
ATOM 2495 O O . ALA A 1 332 ? -14.879 7.888 8.914 1.00 77.38 332 ALA A O 1
ATOM 2496 N N . ARG A 1 333 ? -12.690 7.482 9.286 1.00 84.62 333 ARG A N 1
ATOM 2497 C CA . ARG A 1 333 ? -12.182 8.662 8.590 1.00 84.62 333 ARG A CA 1
ATOM 2498 C C . ARG A 1 333 ? -12.623 8.709 7.131 1.00 84.62 333 ARG A C 1
ATOM 2500 O O . ARG A 1 333 ? -12.996 9.772 6.646 1.00 84.62 333 ARG A O 1
ATOM 2507 N N . VAL A 1 334 ? -12.654 7.569 6.437 1.00 88.94 334 VAL A N 1
ATOM 2508 C CA . VAL A 1 334 ? -13.140 7.494 5.045 1.00 88.94 334 VAL A CA 1
ATOM 2509 C C . VAL A 1 334 ? -14.607 7.909 4.970 1.00 88.94 334 VAL A C 1
ATOM 2511 O O . VAL A 1 334 ? -14.984 8.725 4.129 1.00 88.94 334 VAL A O 1
ATOM 2514 N N . THR A 1 335 ? -15.431 7.382 5.876 1.00 86.12 335 THR A N 1
ATOM 2515 C CA . THR A 1 335 ? -16.867 7.691 5.932 1.00 86.12 335 THR A CA 1
ATOM 2516 C C . THR A 1 335 ? -17.109 9.163 6.274 1.00 86.12 335 THR A C 1
ATOM 2518 O O . THR A 1 335 ? -17.887 9.833 5.595 1.00 86.12 335 THR A O 1
ATOM 2521 N N . ASP A 1 336 ? -16.403 9.689 7.277 1.00 85.00 336 ASP A N 1
ATOM 2522 C CA . ASP A 1 336 ? -16.476 11.093 7.688 1.00 85.00 336 ASP A CA 1
ATOM 2523 C C . ASP A 1 336 ? -16.105 12.033 6.533 1.00 85.00 336 ASP A C 1
ATOM 2525 O O . ASP A 1 336 ? -16.906 12.891 6.152 1.00 85.00 336 ASP A O 1
ATOM 2529 N N . ILE A 1 337 ? -14.946 11.832 5.898 1.00 91.44 337 ILE A N 1
ATOM 2530 C CA . ILE A 1 337 ? -14.486 12.699 4.806 1.00 91.44 337 ILE A CA 1
ATOM 2531 C C . ILE A 1 337 ? -15.424 12.637 3.598 1.00 91.44 337 ILE A C 1
ATOM 2533 O O . ILE A 1 337 ? -15.797 13.686 3.068 1.00 91.44 337 ILE A O 1
ATOM 2537 N N . ARG A 1 338 ? -15.880 11.443 3.199 1.00 92.00 338 ARG A N 1
ATOM 2538 C CA . ARG A 1 338 ? -16.845 11.297 2.096 1.00 92.00 338 ARG A CA 1
ATOM 2539 C C . ARG A 1 338 ? -18.200 11.942 2.408 1.00 92.00 338 ARG A C 1
ATOM 2541 O O . ARG A 1 338 ? -18.877 12.368 1.478 1.00 92.00 338 ARG A O 1
ATOM 2548 N N . SER A 1 339 ? -18.593 12.059 3.680 1.00 90.88 339 SER A N 1
ATOM 2549 C CA . SER A 1 339 ? -19.819 12.775 4.069 1.00 90.88 339 SER A CA 1
ATOM 2550 C C . SER A 1 339 ? -19.670 14.301 3.982 1.00 90.88 339 SER A C 1
ATOM 2552 O O . SER A 1 339 ? -20.598 14.989 3.561 1.00 90.88 339 SER A O 1
ATOM 2554 N N . ARG A 1 340 ? -18.489 14.834 4.328 1.00 91.94 340 ARG A N 1
ATOM 2555 C CA . ARG A 1 340 ? -18.180 16.274 4.263 1.00 91.94 340 ARG A CA 1
ATOM 2556 C C . ARG A 1 340 ? -17.963 16.750 2.831 1.00 91.94 340 ARG A C 1
ATOM 2558 O O . ARG A 1 340 ? -18.414 17.832 2.464 1.00 91.94 340 ARG A O 1
ATOM 2565 N N . VAL A 1 341 ? -17.263 15.945 2.033 1.00 92.19 341 VAL A N 1
ATOM 2566 C CA . VAL A 1 341 ? -16.963 16.210 0.622 1.00 92.19 341 VAL A CA 1
ATOM 2567 C C . VAL A 1 341 ? -17.441 15.013 -0.208 1.00 92.19 341 VAL A C 1
ATOM 2569 O O . VAL A 1 341 ? -16.649 14.125 -0.533 1.00 92.19 341 VAL A O 1
ATOM 2572 N N . PRO A 1 342 ? -18.731 14.970 -0.593 1.00 91.44 342 PRO A N 1
ATOM 2573 C CA . PRO A 1 342 ? -19.325 13.847 -1.326 1.00 91.44 342 PRO A CA 1
ATOM 2574 C C . PRO A 1 342 ? -18.943 13.817 -2.819 1.00 91.44 342 PRO A C 1
ATOM 2576 O O . PRO A 1 342 ? -19.759 13.509 -3.686 1.00 91.44 342 PRO A O 1
ATOM 2579 N N . ALA A 1 343 ? -17.678 14.108 -3.144 1.00 90.88 343 ALA A N 1
ATOM 2580 C CA . ALA A 1 343 ? -17.167 14.177 -4.514 1.00 90.88 343 ALA A CA 1
ATOM 2581 C C . ALA A 1 343 ? -17.370 12.866 -5.292 1.00 90.88 343 ALA A C 1
ATOM 2583 O O . ALA A 1 343 ? -17.681 12.902 -6.480 1.00 90.88 343 ALA A O 1
ATOM 2584 N N . ILE A 1 344 ? -17.251 11.717 -4.618 1.00 90.06 344 ILE A N 1
ATOM 2585 C CA . ILE A 1 344 ? -17.458 10.393 -5.224 1.00 90.06 344 ILE A CA 1
ATOM 2586 C C . ILE A 1 344 ? -18.920 10.212 -5.646 1.00 90.06 344 ILE A C 1
ATOM 2588 O O . ILE A 1 344 ? -19.183 9.822 -6.779 1.00 90.06 344 ILE A O 1
ATOM 2592 N N . ALA A 1 345 ? -19.873 10.575 -4.781 1.00 90.62 345 ALA A N 1
ATOM 2593 C CA . ALA A 1 345 ? -21.303 10.509 -5.093 1.00 90.62 345 ALA A CA 1
ATOM 2594 C C . ALA A 1 345 ? -21.709 11.492 -6.207 1.00 90.62 345 ALA A C 1
ATOM 2596 O O . ALA A 1 345 ? -22.707 11.285 -6.892 1.00 90.62 345 ALA A O 1
ATOM 2597 N N . HIS A 1 346 ? -20.930 12.558 -6.402 1.00 93.75 346 HIS A N 1
ATOM 2598 C CA . HIS A 1 346 ? -21.148 13.562 -7.442 1.00 93.75 346 HIS A CA 1
ATOM 2599 C C . HIS A 1 346 ? -20.460 13.231 -8.780 1.00 93.75 346 HIS A C 1
ATOM 2601 O O . HIS A 1 346 ? -20.551 14.030 -9.718 1.00 93.75 346 HIS A O 1
ATOM 2607 N N . ARG A 1 347 ? -19.759 12.090 -8.898 1.00 93.50 347 ARG A N 1
ATOM 2608 C CA . ARG A 1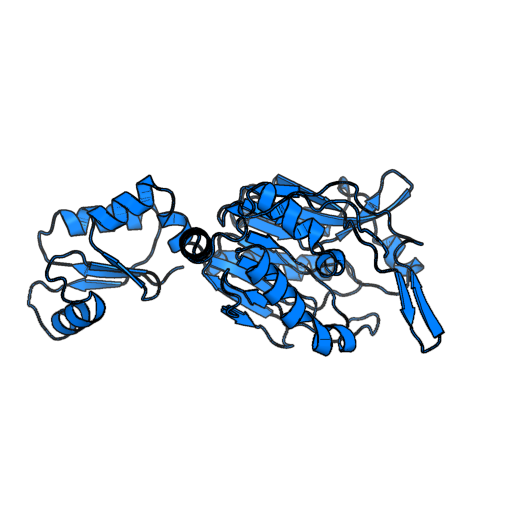 347 ? -19.093 11.687 -10.146 1.00 93.50 347 ARG A CA 1
ATOM 2609 C C . ARG A 1 347 ? -20.109 11.572 -11.282 1.00 93.50 347 ARG A C 1
ATOM 2611 O O . ARG A 1 347 ? -21.211 11.053 -11.129 1.00 93.50 347 ARG A O 1
ATOM 2618 N N . ARG A 1 348 ? -19.714 12.053 -12.460 1.00 93.31 348 ARG A N 1
ATOM 2619 C CA . ARG A 1 348 ? -20.494 11.958 -13.699 1.00 93.31 348 ARG A CA 1
ATOM 2620 C C . ARG A 1 348 ? -19.664 11.271 -14.771 1.00 93.31 348 ARG A C 1
ATOM 2622 O O . ARG A 1 348 ? -18.441 11.406 -14.794 1.00 93.31 348 ARG A O 1
ATOM 2629 N N . ALA A 1 349 ? -20.337 10.589 -15.695 1.00 92.50 349 ALA A N 1
ATOM 2630 C CA . ALA A 1 349 ? -19.701 10.153 -16.930 1.00 92.50 349 ALA A CA 1
ATOM 2631 C C . ALA A 1 349 ? -19.160 11.382 -17.679 1.00 92.50 349 ALA A C 1
ATOM 2633 O O . ALA A 1 349 ? -19.887 12.358 -17.883 1.00 92.50 349 ALA A O 1
ATOM 2634 N N . ILE A 1 350 ? -17.882 11.339 -18.055 1.00 92.38 350 ILE A N 1
ATOM 2635 C CA . ILE A 1 350 ? -17.239 12.420 -18.802 1.00 92.38 350 ILE A CA 1
ATOM 2636 C C . ILE A 1 350 ? -17.650 12.271 -20.274 1.00 92.38 350 ILE A C 1
ATOM 2638 O O . ILE A 1 350 ? -17.375 11.222 -20.861 1.00 92.38 350 ILE A O 1
ATOM 2642 N N . PRO A 1 351 ? -18.341 13.258 -20.874 1.00 94.50 351 PRO A N 1
ATOM 2643 C CA . PRO A 1 351 ? -18.706 13.194 -22.285 1.00 94.50 351 PRO A CA 1
ATOM 2644 C C . PRO A 1 351 ? -17.461 13.317 -23.185 1.00 94.50 351 PRO A C 1
ATOM 2646 O O . PRO A 1 351 ? -16.424 13.805 -22.726 1.00 94.50 351 PRO A O 1
ATOM 2649 N N . PRO A 1 352 ? -17.547 12.921 -24.471 1.00 94.88 352 PRO A N 1
ATOM 2650 C CA . PRO A 1 352 ? -16.461 13.126 -25.426 1.00 94.88 352 PRO A CA 1
ATOM 2651 C C . PRO A 1 352 ? -15.991 14.585 -25.461 1.00 94.88 352 PRO A C 1
ATOM 2653 O O . PRO A 1 352 ? -16.802 15.511 -25.410 1.00 94.88 352 PRO A O 1
ATOM 2656 N N . VAL A 1 353 ? -14.676 14.789 -25.562 1.00 95.44 353 VAL A N 1
ATOM 2657 C CA . VAL A 1 353 ? -14.078 16.128 -25.617 1.00 95.44 353 VAL A CA 1
ATOM 2658 C C . VAL A 1 353 ? -14.443 16.806 -26.937 1.00 95.44 353 VAL A C 1
ATOM 2660 O O . VAL A 1 353 ? -14.074 16.328 -28.009 1.00 95.44 353 VAL A O 1
ATOM 2663 N N . THR A 1 354 ? -15.103 17.960 -26.860 1.00 96.19 354 THR A N 1
ATOM 2664 C CA . THR A 1 354 ? -15.329 18.830 -28.020 1.00 96.19 354 THR A CA 1
ATOM 2665 C C . THR A 1 354 ? -14.102 19.709 -28.248 1.00 96.19 354 THR A C 1
ATOM 2667 O O . THR A 1 354 ? -13.711 20.467 -27.362 1.00 96.19 354 THR A O 1
ATOM 2670 N N . ARG A 1 355 ? -13.498 19.632 -29.440 1.00 91.81 355 ARG A N 1
ATOM 2671 C CA . ARG A 1 355 ? -12.513 20.622 -29.905 1.00 91.81 355 ARG A CA 1
ATOM 2672 C C . ARG A 1 355 ? -13.264 21.699 -30.686 1.00 91.81 355 ARG A C 1
ATOM 2674 O O . ARG A 1 355 ? -13.881 21.367 -31.695 1.00 91.81 355 ARG A O 1
ATOM 2681 N N . ALA A 1 356 ? -13.259 22.925 -30.171 1.00 86.38 356 ALA A N 1
ATOM 2682 C CA . ALA A 1 356 ? -13.888 24.089 -30.792 1.00 86.38 356 ALA A CA 1
ATOM 2683 C C . ALA A 1 356 ? -12.888 24.873 -31.645 1.00 86.38 356 ALA A C 1
ATOM 2685 O O . ALA A 1 356 ? -11.695 24.898 -31.256 1.00 86.38 356 ALA A O 1
#

Radius of gyration: 22.49 Å; chains: 1; bounding box: 46×46×76 Å

Foldseek 3Di:
DWEKEWEAEPPDPQSVLQVVVCVVLVHDYHYHYCNVHDPVQVVCCVLQVNDNDDTFMDTNSHTQGTSVSCVVCVVVVQNLQSRAKEKFFAAFFAAAQVVLLVVLLVSLQVCLVVRHQEYEAAFQSRHDAPPCVSSVVQAEAPVPRPSLVSNLVSLQVSQHKYFAQFHFHQDPVRATWTKTFIAGSNSDTQDIATAADFDFDQDPVRDTDDRPVRYDHTDDWDWGQGSLGIETEHEAVCLVPLVSLLVSLLVPDQEYEYHYQAAQVCCVVPVLPSQLVSLALSLHKYFYHYYADQYPNRTGGFQQGWIAHSNSHTQDTPGRDGDMDMGRRRSVSSVVSCVVPVNSVVDDDDDDDDDD